Protein AF-A0A2N5Z9L0-F1 (afdb_monomer)

Organism: Muiribacterium halophilum (NCBI:txid2053465)

Secondary structure (DSSP, 8-state):
--HHHHHHHHHHHTT---HHHHHHHHHHHHHHHHHTTTS--TTHHHHHHHHHTTTTTTT--HHHHHHHHHHTT----HHHHH-GGGTHHHHHHHHHHHTTS---HHHHHHHHHTTT-----HHHHHHHHHHHH-TT--SHHHHHHHHHHTT-HHHHHHHHHHHHHHHHHHHHTT--

Solvent-accessible surface area (backbone atoms only — not comparable to full-atom values): 9490 Å² total; per-residue (Å²): 134,55,74,66,56,55,52,50,50,54,59,55,60,72,32,55,69,45,71,70,52,53,52,49,23,52,34,13,24,52,44,45,63,55,45,56,76,76,44,92,58,88,61,49,72,49,48,41,39,33,38,36,42,34,59,59,32,61,60,47,51,71,69,55,51,53,50,49,31,63,74,63,66,49,81,74,52,76,67,35,68,72,38,69,86,51,42,21,22,46,46,11,27,47,49,34,45,77,69,65,61,37,81,56,66,63,44,38,47,17,23,38,32,46,82,78,59,85,58,89,46,73,54,25,40,54,44,33,43,20,70,59,27,16,81,87,43,83,51,72,66,17,54,52,37,44,62,36,40,74,78,36,56,67,62,21,36,54,52,51,50,52,52,55,50,52,54,50,51,43,55,76,66,66,76,114

Sequence (176 aa):
MLVSDLIILNDLEELCLTEKRMAHMSSAANLFDELSKIYDFKKEQEFRNAVLYHDIARDLSRDRLEKEILEGSVSITSEERKKTVLLHAPVGAWLVQKYGLVSDVNMIDAIRHHTLLKRDTEYVKILSICDFAEKKREFIEAEMIREIAKKDIDEAYRLMKKIREDWQGIKNAGRV

Mean predicted aligned error: 4.57 Å

pLDDT: mean 91.47, std 11.54, range [48.34, 98.62]

Nearest PDB structures (foldseek):
  2ogi-assembly1_A  TM=8.498E-01  e=6.493E-06  Streptococcus agalactiae serogroup V
  3ccg-assembly1_A-2  TM=8.247E-01  e=9.708E-06  Clostridium acetobutylicum ATCC 824
  2o08-assembly1_B  TM=8.190E-01  e=1.074E-05  Halalkalibacterium halodurans
  8jk9-assembly1_A  TM=8.162E-01  e=1.688E-05  Streptococcus pneumoniae TIGR4
  8wmy-assembly1_B-2  TM=8.128E-01  e=1.527E-05  Staphylococcus

Foldseek 3Di:
DDPLVVVLVVVLVVLVQDPVRQVLLVLLLVLLVVLCVQDPDDPSVLLSLLLSQLQSNQPPDLVVLVVLCVVQVFDDDPVCVVDVNLSSQSSSLSVCVVSVSHDDPVSSVLSNCLPVVPDDDPSVLSSVLSSQQGPPPPDPLSVVLSVVCSPDSVVSSVVSVVVVVVVVVCVVVVVD

Radius of gyration: 16.14 Å; Cα contacts (8 Å, |Δi|>4): 223; chains: 1; bounding box: 34×46×41 Å

Structure (mmCIF, N/CA/C/O backbone):
data_AF-A0A2N5Z9L0-F1
#
_entry.id   AF-A0A2N5Z9L0-F1
#
loop_
_atom_site.group_PDB
_atom_site.id
_atom_site.type_symbol
_atom_site.label_atom_id
_atom_site.label_alt_id
_atom_site.label_comp_id
_atom_site.label_asym_id
_atom_site.label_entity_id
_atom_site.label_seq_id
_atom_site.pdbx_PDB_ins_code
_atom_site.Cartn_x
_atom_site.Cartn_y
_atom_site.Cartn_z
_atom_site.occupancy
_atom_site.B_iso_or_equiv
_atom_site.auth_seq_id
_atom_site.auth_comp_id
_atom_site.auth_asym_id
_atom_site.auth_atom_id
_atom_site.pdbx_PDB_model_num
ATOM 1 N N . MET A 1 1 ? 3.994 19.762 20.784 1.00 49.44 1 MET A N 1
ATOM 2 C CA . MET A 1 1 ? 3.291 18.536 20.368 1.00 49.44 1 MET A CA 1
ATOM 3 C C . MET A 1 1 ? 1.836 18.726 20.754 1.00 49.44 1 MET A C 1
ATOM 5 O O . MET A 1 1 ? 1.585 18.991 21.927 1.00 49.44 1 MET A O 1
ATOM 9 N N . LEU A 1 2 ? 0.926 18.787 19.782 1.00 48.34 2 LEU A N 1
ATOM 10 C CA . LEU A 1 2 ? -0.498 19.026 20.036 1.00 48.34 2 LEU A CA 1
ATOM 11 C C . LEU A 1 2 ? -1.131 17.758 20.631 1.00 48.34 2 LEU A C 1
ATOM 13 O O . LEU A 1 2 ? -0.635 16.655 20.419 1.00 48.34 2 LEU A O 1
ATOM 17 N N . VAL A 1 3 ? -2.234 17.900 21.369 1.00 53.12 3 VAL A N 1
ATOM 18 C CA . VAL A 1 3 ? -2.969 16.753 21.944 1.00 53.12 3 VAL A CA 1
ATOM 19 C C . VAL A 1 3 ? -3.421 15.773 20.848 1.00 53.12 3 VAL A C 1
ATOM 21 O O . VAL A 1 3 ? -3.414 14.567 21.068 1.00 53.12 3 VAL A O 1
ATOM 24 N N . SER A 1 4 ? -3.729 16.278 19.648 1.00 51.81 4 SER A N 1
ATOM 25 C CA . SER A 1 4 ? -4.025 15.477 18.454 1.00 51.81 4 SER A CA 1
ATOM 26 C C . SER A 1 4 ? -2.861 14.582 18.028 1.00 51.81 4 SER A C 1
ATOM 28 O O . SER A 1 4 ? -3.079 13.424 17.693 1.00 51.81 4 SER A O 1
ATOM 30 N N . ASP A 1 5 ? -1.630 15.093 18.088 1.00 56.16 5 ASP A N 1
ATOM 31 C CA . ASP A 1 5 ? -0.437 14.353 17.667 1.00 56.16 5 ASP A CA 1
ATOM 32 C C . ASP A 1 5 ? -0.162 13.191 18.630 1.00 56.16 5 ASP A C 1
ATOM 34 O O . ASP A 1 5 ? 0.227 12.110 18.206 1.00 56.16 5 ASP A O 1
ATOM 38 N N . LEU A 1 6 ? -0.416 13.394 19.928 1.00 55.25 6 LEU A N 1
ATOM 39 C CA . LEU A 1 6 ? -0.249 12.359 20.950 1.00 55.25 6 LEU A CA 1
ATOM 40 C C . LEU A 1 6 ? -1.301 11.243 20.828 1.00 55.25 6 LEU A C 1
ATOM 42 O O . LEU A 1 6 ? -0.978 10.079 21.041 1.00 55.25 6 LEU A O 1
ATOM 46 N N . ILE A 1 7 ? -2.541 11.588 20.463 1.00 59.84 7 ILE A N 1
ATOM 47 C CA . ILE A 1 7 ? -3.611 10.607 20.216 1.00 59.84 7 ILE A CA 1
ATOM 48 C C . ILE A 1 7 ? -3.271 9.756 18.990 1.00 59.84 7 ILE A C 1
ATOM 50 O O . ILE A 1 7 ? -3.310 8.534 19.075 1.00 59.84 7 ILE A O 1
ATOM 54 N N . ILE A 1 8 ? -2.848 10.389 17.890 1.00 66.69 8 ILE A N 1
ATOM 55 C CA . ILE A 1 8 ? -2.433 9.674 16.676 1.00 66.69 8 ILE A CA 1
ATOM 56 C C . ILE A 1 8 ? -1.255 8.740 16.979 1.00 66.69 8 ILE A C 1
ATOM 58 O O . ILE A 1 8 ? -1.260 7.600 16.534 1.00 66.69 8 ILE A O 1
ATOM 62 N N . LEU A 1 9 ? -0.258 9.182 17.751 1.00 63.66 9 LEU A N 1
ATOM 63 C CA . LEU A 1 9 ? 0.898 8.345 18.089 1.00 63.66 9 LEU A CA 1
ATOM 64 C C . LEU A 1 9 ? 0.515 7.114 18.921 1.00 63.66 9 LEU A C 1
ATOM 66 O O . LEU A 1 9 ? 0.945 6.015 18.581 1.00 63.66 9 LEU A O 1
ATOM 70 N N . ASN A 1 10 ? -0.330 7.272 19.943 1.00 66.38 10 ASN A N 1
ATOM 71 C CA . ASN A 1 10 ? -0.817 6.138 20.735 1.00 66.38 10 ASN A CA 1
ATOM 72 C C . ASN A 1 10 ? -1.633 5.157 19.877 1.00 66.38 10 ASN A C 1
ATOM 74 O O . ASN A 1 10 ? -1.441 3.945 19.961 1.00 66.38 10 ASN A O 1
ATOM 78 N N . ASP A 1 11 ? -2.500 5.675 19.006 1.00 72.00 11 ASP A N 1
ATOM 79 C CA . ASP A 1 11 ? -3.314 4.854 18.109 1.00 72.00 11 ASP A CA 1
ATOM 80 C C . ASP A 1 11 ? -2.461 4.120 17.056 1.00 72.00 11 ASP A C 1
ATOM 82 O O . ASP A 1 11 ? -2.792 3.003 16.657 1.00 72.00 11 ASP A O 1
ATOM 86 N N . LEU A 1 12 ? -1.346 4.718 16.616 1.00 72.62 12 LEU A N 1
ATOM 87 C CA . LEU A 1 12 ? -0.380 4.084 15.714 1.00 72.62 12 LEU A CA 1
ATOM 88 C C . LEU A 1 12 ? 0.458 3.007 16.419 1.00 72.62 12 LEU A C 1
ATOM 90 O O . LEU A 1 12 ? 0.760 1.984 15.801 1.00 72.62 12 LEU A O 1
ATOM 94 N N . GLU A 1 13 ? 0.809 3.190 17.695 1.00 75.12 13 GLU A N 1
ATOM 95 C CA . GLU A 1 13 ? 1.477 2.156 18.501 1.00 75.12 13 GLU A CA 1
ATOM 96 C C . GLU A 1 13 ? 0.594 0.907 18.663 1.00 75.12 13 GLU A C 1
ATOM 98 O O . GLU A 1 13 ? 1.082 -0.226 18.578 1.00 75.12 13 GLU A O 1
ATOM 103 N N . GLU A 1 14 ? -0.725 1.086 18.788 1.00 79.94 14 GLU A N 1
ATOM 104 C CA . GLU A 1 14 ? -1.689 -0.019 18.845 1.00 79.94 14 GLU A CA 1
ATOM 105 C C . GLU A 1 14 ? -1.784 -0.852 17.557 1.00 79.94 14 GLU A C 1
ATOM 107 O O . GLU A 1 14 ? -2.363 -1.944 17.572 1.00 79.94 14 GLU A O 1
ATOM 112 N N . LEU A 1 15 ? -1.224 -0.381 16.440 1.00 81.62 15 LEU A N 1
ATOM 113 C CA . LEU A 1 15 ? -1.249 -1.119 15.175 1.00 81.62 15 LEU A CA 1
ATOM 114 C C . LEU A 1 15 ? -0.267 -2.293 15.135 1.00 81.62 15 LEU A C 1
ATOM 116 O O . LEU A 1 15 ? -0.319 -3.094 14.200 1.00 81.62 15 LEU A O 1
ATOM 120 N N . CYS A 1 16 ? 0.611 -2.410 16.138 1.00 81.81 16 CYS A N 1
ATOM 121 C CA . CYS A 1 16 ? 1.547 -3.526 16.299 1.00 81.81 16 CYS A CA 1
ATOM 122 C C . CYS A 1 16 ? 2.406 -3.803 15.045 1.00 81.81 16 CYS A C 1
ATOM 124 O O . CYS A 1 16 ? 2.717 -4.958 14.745 1.00 81.81 16 CYS A O 1
ATOM 126 N N . LEU A 1 17 ? 2.790 -2.755 14.304 1.00 87.50 17 LEU A N 1
ATOM 127 C CA . LEU A 1 17 ? 3.628 -2.890 1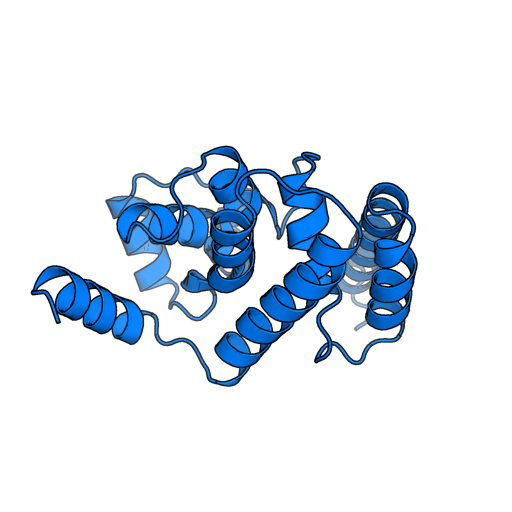3.111 1.00 87.50 17 LEU A CA 1
ATOM 128 C C . LEU A 1 17 ? 4.991 -3.479 13.482 1.00 87.50 17 LEU A C 1
ATOM 130 O O . LEU A 1 17 ? 5.750 -2.911 14.266 1.00 87.50 17 LEU A O 1
ATOM 134 N N . THR A 1 18 ? 5.327 -4.615 12.878 1.00 91.88 18 THR A N 1
ATOM 135 C CA . THR A 1 18 ? 6.640 -5.234 13.070 1.00 91.88 18 THR A CA 1
ATOM 136 C C . THR A 1 18 ? 7.745 -4.381 12.444 1.00 91.88 18 THR A C 1
ATOM 138 O O . THR A 1 18 ? 7.529 -3.682 11.452 1.00 91.88 18 THR A O 1
ATOM 141 N N . GLU A 1 19 ? 8.979 -4.499 12.942 1.00 92.12 19 GLU A N 1
ATOM 142 C CA . GLU A 1 19 ? 10.143 -3.834 12.329 1.00 92.12 19 GLU A CA 1
ATOM 143 C C . GLU A 1 19 ? 10.284 -4.174 10.840 1.00 92.12 19 GLU A C 1
ATOM 145 O O . GLU A 1 19 ? 10.559 -3.307 10.009 1.00 92.12 19 GLU A O 1
ATOM 150 N N . LYS A 1 20 ? 10.020 -5.437 10.482 1.00 93.06 20 LYS A N 1
ATOM 151 C CA . LYS A 1 20 ? 10.008 -5.897 9.090 1.00 93.06 20 LYS A CA 1
ATOM 152 C C . LYS A 1 20 ? 8.974 -5.137 8.257 1.00 93.06 20 LYS A C 1
ATOM 154 O O . LYS A 1 20 ? 9.268 -4.766 7.121 1.00 93.06 20 LYS A O 1
ATOM 159 N N . ARG A 1 21 ? 7.776 -4.911 8.800 1.00 94.44 21 ARG A N 1
ATOM 160 C CA . ARG A 1 21 ? 6.697 -4.197 8.115 1.00 94.44 21 ARG A CA 1
ATOM 161 C C . ARG A 1 21 ? 7.017 -2.718 7.947 1.00 94.44 21 ARG A C 1
ATOM 163 O O . ARG A 1 21 ? 6.923 -2.217 6.830 1.00 94.44 21 ARG A O 1
ATOM 170 N N . MET A 1 22 ? 7.492 -2.060 9.002 1.00 94.56 22 MET A N 1
ATOM 171 C CA . MET A 1 22 ? 7.936 -0.662 8.941 1.00 94.56 22 MET A CA 1
ATOM 172 C C . MET A 1 22 ? 9.072 -0.464 7.934 1.00 94.56 22 MET A C 1
ATOM 174 O O . MET A 1 22 ? 9.091 0.515 7.184 1.00 94.56 22 MET A O 1
ATOM 178 N N . ALA A 1 23 ? 10.001 -1.420 7.871 1.00 95.00 23 ALA A N 1
ATOM 179 C CA . ALA A 1 23 ? 11.093 -1.408 6.912 1.00 95.00 23 ALA A CA 1
ATOM 180 C C . ALA A 1 23 ? 10.611 -1.579 5.461 1.00 95.00 23 ALA A C 1
ATOM 182 O O . ALA A 1 23 ? 11.130 -0.897 4.579 1.00 95.00 23 ALA A O 1
ATOM 183 N N . H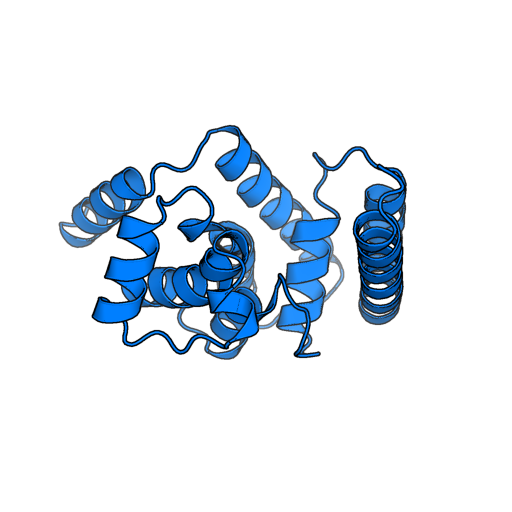IS A 1 24 ? 9.632 -2.458 5.215 1.00 96.94 24 HIS A N 1
ATOM 184 C CA . HIS A 1 24 ? 8.975 -2.628 3.908 1.00 96.94 24 HIS A CA 1
ATOM 185 C C . HIS A 1 24 ? 8.268 -1.340 3.472 1.00 96.94 24 HIS A C 1
ATOM 187 O O . HIS A 1 24 ? 8.547 -0.808 2.404 1.00 96.94 24 HIS A O 1
ATOM 193 N N . MET A 1 25 ? 7.427 -0.786 4.345 1.00 97.19 25 MET A N 1
ATOM 194 C CA . MET A 1 25 ? 6.681 0.458 4.126 1.00 97.19 25 MET A CA 1
ATOM 195 C C . MET A 1 25 ? 7.599 1.644 3.802 1.00 97.19 25 MET A C 1
ATOM 197 O O . MET A 1 25 ? 7.398 2.343 2.810 1.00 97.19 25 MET A O 1
ATOM 201 N N . SER A 1 26 ? 8.655 1.831 4.598 1.00 97.81 26 SER A N 1
ATOM 202 C CA . SER A 1 26 ? 9.657 2.877 4.358 1.00 97.81 26 SER A CA 1
ATOM 203 C C . SER A 1 26 ? 10.405 2.671 3.038 1.00 97.81 26 SER A C 1
ATOM 205 O O . SER A 1 26 ? 10.657 3.625 2.309 1.00 97.81 26 SER A O 1
ATOM 207 N N . SER A 1 27 ? 10.760 1.427 2.711 1.00 98.31 27 SER A N 1
ATOM 208 C CA . SER A 1 27 ? 11.477 1.100 1.475 1.00 98.31 27 SER A CA 1
ATOM 209 C C . SER A 1 27 ? 10.607 1.318 0.230 1.00 98.31 27 SER A C 1
ATOM 211 O O . SER A 1 27 ? 11.095 1.840 -0.773 1.00 98.31 27 SER A O 1
ATOM 213 N N . ALA A 1 28 ? 9.309 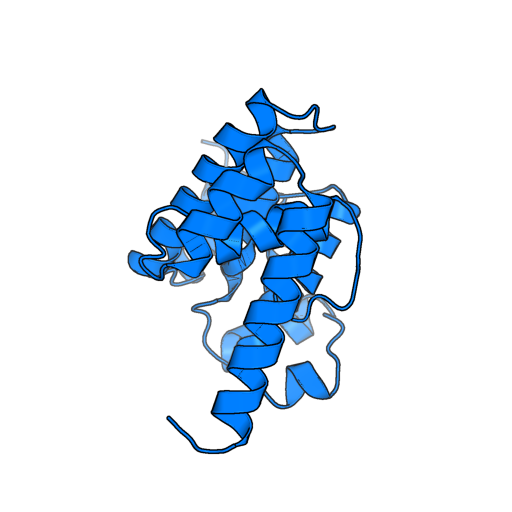1.008 0.309 1.00 98.62 28 ALA A N 1
ATOM 214 C CA . ALA A 1 28 ? 8.336 1.315 -0.737 1.00 98.62 28 ALA A CA 1
ATOM 215 C C . ALA A 1 28 ? 8.192 2.830 -0.949 1.00 98.62 28 ALA A C 1
ATOM 217 O O . ALA A 1 28 ? 8.224 3.290 -2.089 1.00 98.62 28 ALA A O 1
ATOM 218 N N . ALA A 1 29 ? 8.119 3.616 0.131 1.00 98.44 2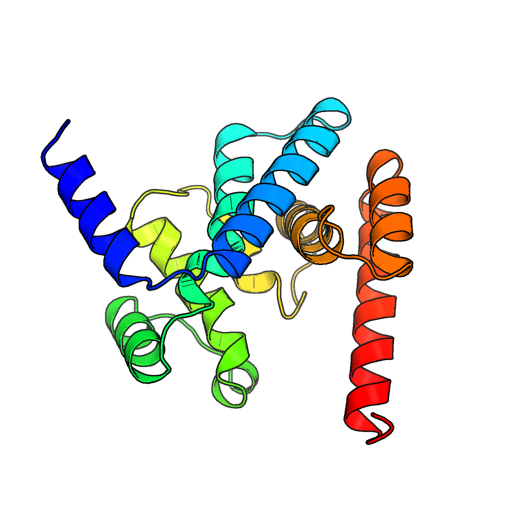9 ALA A N 1
ATOM 219 C CA . ALA A 1 29 ? 8.093 5.077 0.037 1.00 98.44 29 ALA A CA 1
ATOM 220 C C . ALA A 1 29 ? 9.380 5.648 -0.588 1.00 98.44 29 ALA A C 1
ATOM 222 O O . ALA A 1 29 ? 9.309 6.556 -1.407 1.00 98.44 29 ALA A O 1
ATOM 223 N N . ASN A 1 30 ? 10.549 5.074 -0.283 1.00 98.56 30 ASN A N 1
ATOM 224 C CA . ASN A 1 30 ? 11.805 5.483 -0.920 1.00 98.56 30 ASN A CA 1
ATOM 225 C C . ASN A 1 30 ? 11.829 5.173 -2.425 1.00 98.56 30 ASN A C 1
ATOM 227 O O . ASN A 1 30 ? 12.396 5.942 -3.195 1.00 98.56 30 ASN A O 1
ATOM 231 N N . LEU A 1 31 ? 11.232 4.057 -2.860 1.00 98.56 31 LEU A N 1
ATOM 232 C CA . LEU A 1 31 ? 11.087 3.768 -4.288 1.00 98.56 31 LEU A CA 1
ATOM 233 C C . LEU A 1 31 ? 10.131 4.764 -4.959 1.00 98.56 31 LEU A C 1
ATOM 235 O O . LEU A 1 31 ? 10.414 5.222 -6.063 1.00 98.56 31 LEU A O 1
ATOM 239 N N . PHE A 1 32 ? 9.051 5.164 -4.285 1.00 98.62 32 PHE A N 1
ATOM 240 C CA . PHE A 1 32 ? 8.196 6.246 -4.774 1.00 98.62 32 PHE A CA 1
ATOM 241 C C . PHE A 1 32 ? 8.978 7.561 -4.938 1.00 98.62 32 PHE A C 1
ATOM 243 O O . PHE A 1 32 ? 8.895 8.169 -6.000 1.00 98.62 32 PHE A O 1
ATOM 250 N N . ASP A 1 33 ? 9.811 7.934 -3.959 1.00 98.44 33 ASP A N 1
ATOM 251 C CA . ASP A 1 33 ? 10.685 9.122 -4.024 1.00 98.44 33 ASP A CA 1
ATOM 252 C C . ASP A 1 33 ? 11.711 9.059 -5.178 1.00 98.44 33 ASP A C 1
ATOM 254 O O . ASP A 1 33 ? 12.257 10.077 -5.608 1.00 98.44 33 ASP A O 1
ATOM 258 N N . GLU A 1 34 ? 12.054 7.862 -5.665 1.00 98.06 34 GLU A N 1
ATOM 259 C CA . GLU A 1 34 ? 12.878 7.698 -6.868 1.00 98.06 34 GLU A CA 1
ATOM 260 C C . GLU A 1 34 ? 12.062 7.924 -8.141 1.00 98.06 34 GLU A C 1
ATOM 262 O O . GLU A 1 34 ? 12.536 8.598 -9.055 1.00 98.06 34 GLU A O 1
ATOM 267 N N . LEU A 1 35 ? 10.839 7.391 -8.198 1.00 98.12 35 LEU A N 1
ATOM 268 C CA . LEU A 1 35 ? 9.949 7.546 -9.347 1.00 98.12 35 LEU A CA 1
ATOM 269 C C . LEU A 1 35 ? 9.426 8.984 -9.481 1.00 98.12 35 LEU A C 1
ATOM 271 O O . LEU A 1 35 ? 9.307 9.467 -10.605 1.00 98.12 35 LEU A O 1
ATOM 275 N N . SER A 1 36 ? 9.184 9.699 -8.378 1.00 97.12 36 SER A N 1
ATOM 276 C CA . SER A 1 36 ? 8.700 11.093 -8.397 1.00 97.12 36 SER A CA 1
ATOM 277 C C . SER A 1 36 ? 9.716 12.097 -8.939 1.00 97.12 36 SER A C 1
ATOM 279 O O . SER A 1 36 ? 9.365 13.193 -9.359 1.00 97.12 36 SER A O 1
ATOM 281 N N . LYS A 1 37 ? 10.992 11.710 -9.010 1.00 96.94 37 LYS A N 1
ATOM 282 C CA . LYS A 1 37 ? 12.035 12.500 -9.683 1.00 96.94 37 LYS A CA 1
ATOM 283 C C . LYS A 1 37 ? 12.002 12.356 -11.204 1.00 96.94 37 LYS A C 1
ATOM 285 O O . LYS A 1 37 ? 12.644 13.141 -11.897 1.00 96.94 37 LYS A O 1
ATOM 290 N N . ILE A 1 38 ? 11.328 11.325 -11.711 1.00 97.25 38 ILE A N 1
ATOM 291 C CA . ILE A 1 38 ? 11.254 10.979 -13.136 1.00 97.25 38 ILE A CA 1
ATOM 292 C C . ILE A 1 38 ? 9.902 11.407 -13.710 1.00 97.25 38 ILE A C 1
ATOM 294 O O . ILE A 1 38 ? 9.839 11.922 -14.826 1.00 97.25 38 ILE A O 1
ATOM 298 N N . TYR A 1 39 ? 8.834 11.207 -12.941 1.00 95.94 39 TYR A N 1
ATOM 299 C CA . TYR A 1 39 ? 7.457 11.489 -13.326 1.00 95.94 39 TYR A CA 1
ATOM 300 C C . TYR A 1 39 ? 6.863 12.570 -12.427 1.00 95.94 39 TYR A C 1
ATOM 302 O O . TYR A 1 39 ? 7.112 12.587 -11.226 1.00 95.94 39 TYR A O 1
ATOM 310 N N . ASP A 1 40 ? 6.048 13.450 -13.006 1.00 93.00 40 ASP A N 1
ATOM 311 C CA . ASP A 1 40 ? 5.350 14.490 -12.252 1.00 93.00 40 ASP A CA 1
ATOM 312 C C . ASP A 1 40 ? 4.079 13.926 -11.606 1.00 93.00 40 ASP A C 1
ATOM 314 O O . ASP A 1 40 ? 3.200 13.402 -12.297 1.00 93.00 40 ASP A O 1
ATOM 318 N N . PHE A 1 41 ? 3.965 14.050 -10.282 1.00 91.75 41 PHE A N 1
ATOM 319 C CA . PHE A 1 41 ? 2.817 13.559 -9.525 1.00 91.75 41 PHE A CA 1
ATOM 320 C C . PHE A 1 41 ? 2.107 14.692 -8.794 1.00 91.75 41 PHE A C 1
ATOM 322 O O . PHE A 1 41 ? 2.656 15.378 -7.930 1.00 91.75 41 PHE A O 1
ATOM 329 N N . LYS A 1 42 ? 0.804 14.828 -9.051 1.00 91.44 42 LYS A N 1
ATOM 330 C CA . LYS A 1 42 ? -0.040 15.734 -8.266 1.00 91.44 42 LYS A CA 1
ATOM 331 C C . LYS A 1 42 ? -0.102 15.264 -6.816 1.00 91.44 42 LYS A C 1
ATOM 333 O O . LYS A 1 42 ? -0.405 14.101 -6.557 1.00 91.44 42 LYS A O 1
ATOM 338 N N . LYS A 1 43 ? 0.095 16.206 -5.887 1.00 92.81 43 LYS A N 1
ATOM 339 C CA . LYS A 1 43 ? 0.088 15.963 -4.434 1.00 92.81 43 LYS A CA 1
ATOM 340 C C . LYS A 1 43 ? 1.113 14.897 -4.013 1.00 92.81 43 LYS A C 1
ATOM 342 O O . LYS A 1 43 ? 0.812 14.033 -3.195 1.00 92.81 43 LYS A O 1
ATOM 347 N N . GLU A 1 44 ? 2.325 14.976 -4.562 1.00 95.69 44 GLU A N 1
ATOM 348 C CA . GLU A 1 44 ? 3.421 14.022 -4.336 1.00 95.69 44 GLU A CA 1
ATOM 349 C C . GLU A 1 44 ? 3.595 13.615 -2.863 1.00 95.69 44 GLU A C 1
ATOM 351 O O . GLU A 1 44 ? 3.617 12.427 -2.558 1.00 95.69 44 GLU A O 1
ATOM 356 N N . GLN A 1 45 ? 3.630 14.577 -1.934 1.00 96.25 45 GLN A N 1
ATOM 357 C CA . GLN A 1 45 ? 3.799 14.292 -0.503 1.00 96.25 45 GLN A CA 1
ATOM 358 C C . GLN A 1 45 ? 2.659 13.443 0.084 1.00 96.25 45 GLN A C 1
ATOM 360 O O . GLN A 1 45 ? 2.892 12.576 0.927 1.00 96.25 45 GLN A O 1
ATOM 365 N N . GLU A 1 46 ? 1.424 13.686 -0.348 1.00 97.25 46 GLU A N 1
ATOM 366 C CA . GLU A 1 46 ? 0.267 12.910 0.093 1.00 97.25 46 GLU A CA 1
ATOM 367 C C . GLU A 1 46 ? 0.281 11.509 -0.535 1.00 97.25 46 GLU A C 1
ATOM 369 O O . GLU A 1 46 ? -0.017 10.522 0.139 1.00 97.25 46 GLU A O 1
ATOM 374 N N . PHE A 1 47 ? 0.727 11.390 -1.791 1.00 98.12 47 PHE A N 1
ATOM 375 C CA . PHE A 1 47 ? 0.868 10.088 -2.438 1.00 98.12 47 PHE A CA 1
ATOM 376 C C . PHE A 1 47 ? 1.975 9.255 -1.786 1.00 98.12 47 PHE A C 1
ATOM 378 O O . PHE A 1 47 ? 1.788 8.073 -1.495 1.00 98.12 47 PHE A O 1
ATOM 385 N N . ARG A 1 48 ? 3.093 9.893 -1.441 1.00 98.12 48 ARG A N 1
ATOM 386 C CA . ARG A 1 48 ? 4.158 9.283 -0.650 1.00 98.12 48 ARG A CA 1
ATOM 387 C C . ARG A 1 48 ? 3.626 8.733 0.672 1.00 98.12 48 ARG A C 1
ATOM 389 O O . ARG A 1 48 ? 3.985 7.618 1.042 1.00 98.12 48 ARG A O 1
ATOM 396 N N . ASN A 1 49 ? 2.747 9.465 1.363 1.00 97.69 49 ASN A N 1
ATOM 397 C CA . ASN A 1 49 ? 2.094 8.965 2.577 1.00 97.69 49 ASN A CA 1
ATOM 398 C C . ASN A 1 49 ? 1.216 7.745 2.282 1.00 97.69 49 ASN A C 1
ATOM 400 O O . ASN A 1 49 ? 1.256 6.776 3.034 1.00 97.69 49 ASN A O 1
ATOM 404 N N . ALA A 1 50 ? 0.465 7.742 1.180 1.00 98.19 50 ALA A N 1
ATOM 405 C CA . ALA A 1 50 ? -0.341 6.583 0.812 1.00 98.19 50 ALA A CA 1
ATOM 406 C C . ALA A 1 50 ? 0.510 5.336 0.519 1.00 98.19 50 ALA A C 1
ATOM 408 O O . ALA A 1 50 ? 0.154 4.239 0.948 1.00 98.19 50 ALA A O 1
ATOM 409 N N . VAL A 1 51 ? 1.662 5.495 -0.141 1.00 98.38 51 VAL A N 1
ATOM 410 C CA . VAL A 1 51 ? 2.631 4.404 -0.340 1.00 98.38 51 VAL A CA 1
ATOM 411 C C . VAL A 1 51 ? 3.241 3.969 0.991 1.00 98.38 51 VAL A C 1
ATOM 413 O O . VAL A 1 51 ? 3.318 2.773 1.265 1.00 98.38 51 VAL A O 1
ATOM 416 N N . LEU A 1 52 ? 3.631 4.911 1.850 1.00 98.19 52 LEU A N 1
ATOM 417 C CA . LEU A 1 52 ? 4.188 4.613 3.169 1.00 98.19 52 LEU A CA 1
ATOM 418 C C . LEU A 1 52 ? 3.198 3.807 4.018 1.00 98.19 52 LEU A C 1
ATOM 420 O O . LEU A 1 52 ? 3.584 2.814 4.620 1.00 98.19 52 LEU A O 1
ATOM 424 N N . TYR A 1 53 ? 1.921 4.183 4.026 1.00 97.69 53 TYR A N 1
ATOM 425 C CA . TYR A 1 53 ? 0.899 3.576 4.878 1.00 97.69 53 TYR A CA 1
ATOM 426 C C . TYR A 1 53 ? 0.062 2.482 4.197 1.00 97.69 53 TYR A C 1
ATOM 428 O O . TYR A 1 53 ? -0.918 2.026 4.785 1.00 97.69 53 TYR A O 1
ATOM 436 N N . HIS A 1 54 ? 0.435 2.004 3.002 1.00 97.88 54 HIS A N 1
ATOM 437 C CA . HIS A 1 54 ? -0.369 1.019 2.255 1.00 97.88 54 HIS A CA 1
ATOM 438 C C . HIS A 1 54 ? -0.679 -0.263 3.046 1.00 97.88 54 HIS A C 1
ATOM 440 O O . HIS A 1 54 ? -1.724 -0.886 2.867 1.00 97.88 54 HIS A O 1
ATOM 446 N N . ASP A 1 55 ? 0.234 -0.628 3.942 1.00 97.75 55 ASP A N 1
ATOM 447 C CA . ASP A 1 55 ? 0.241 -1.870 4.705 1.00 97.75 55 ASP A CA 1
ATOM 448 C C . ASP A 1 55 ? 0.022 -1.614 6.216 1.00 97.75 55 ASP A C 1
ATOM 450 O O . ASP A 1 55 ? 0.327 -2.462 7.053 1.00 97.75 55 ASP A O 1
ATOM 454 N N . ILE A 1 56 ? -0.529 -0.445 6.581 1.00 96.50 56 ILE A N 1
ATOM 455 C CA . ILE A 1 56 ? -0.742 0.007 7.973 1.00 96.50 56 ILE A CA 1
ATOM 456 C C . ILE A 1 56 ? -1.572 -0.972 8.825 1.00 96.50 56 ILE A C 1
ATOM 458 O O . ILE A 1 56 ? -1.413 -1.036 10.037 1.00 96.50 56 ILE A O 1
ATOM 462 N N . ALA A 1 57 ? -2.435 -1.769 8.192 1.00 96.56 57 ALA A N 1
ATOM 463 C CA . ALA A 1 57 ? -3.281 -2.762 8.854 1.00 96.56 57 ALA A CA 1
ATOM 464 C C . ALA A 1 57 ? -2.733 -4.199 8.754 1.00 96.56 57 ALA A C 1
ATOM 466 O O . ALA A 1 57 ? -3.431 -5.153 9.099 1.00 96.56 57 ALA A O 1
ATOM 467 N N . ARG A 1 58 ? -1.529 -4.394 8.201 1.00 95.94 58 ARG A N 1
ATOM 468 C CA . ARG A 1 58 ? -1.065 -5.716 7.759 1.00 95.94 58 ARG A CA 1
ATOM 469 C C . ARG A 1 58 ? -0.763 -6.689 8.890 1.00 95.94 58 ARG A C 1
ATOM 471 O O . ARG A 1 58 ? -0.943 -7.892 8.702 1.00 95.94 58 ARG A O 1
ATOM 478 N N . ASP A 1 59 ? -0.331 -6.162 10.026 1.00 94.50 59 ASP A N 1
ATOM 479 C CA . ASP A 1 59 ? 0.076 -6.948 11.190 1.00 94.50 59 ASP A CA 1
ATOM 480 C C . ASP A 1 59 ? -1.027 -6.988 12.275 1.00 94.50 59 ASP A C 1
ATOM 482 O O . ASP A 1 59 ? -0.847 -7.604 13.325 1.00 94.50 59 ASP A O 1
ATOM 486 N N . LEU A 1 60 ? -2.202 -6.396 12.008 1.00 94.38 60 LEU A N 1
ATOM 487 C CA . LEU A 1 60 ? -3.354 -6.468 12.907 1.00 94.38 60 LEU A CA 1
ATOM 488 C C . LEU A 1 60 ? -3.871 -7.905 13.047 1.00 94.38 60 LEU A C 1
ATOM 490 O O . LEU A 1 60 ? -3.959 -8.669 12.080 1.00 94.38 60 LEU A O 1
ATOM 494 N N . SER A 1 61 ? -4.296 -8.253 14.263 1.00 93.50 61 SER A N 1
ATOM 495 C CA . SER A 1 61 ? -4.996 -9.513 14.506 1.00 93.50 61 SER A CA 1
ATOM 496 C C . SER A 1 61 ? -6.334 -9.550 13.761 1.00 93.50 61 SER A C 1
ATOM 498 O O . SER A 1 61 ? -6.922 -8.514 13.442 1.00 93.50 61 SER A O 1
ATOM 500 N N . ARG A 1 62 ? -6.857 -10.759 13.517 1.00 93.56 62 ARG A N 1
ATOM 501 C CA . ARG A 1 62 ? -8.186 -10.936 12.913 1.00 93.56 62 ARG A CA 1
ATOM 502 C C . ARG A 1 62 ? -9.259 -10.153 13.674 1.00 93.56 62 ARG A C 1
ATOM 504 O O . ARG A 1 62 ? -10.027 -9.440 13.043 1.00 93.56 62 ARG A O 1
ATOM 511 N N . ASP A 1 63 ? -9.273 -10.253 14.998 1.00 94.56 63 ASP A N 1
ATOM 512 C CA . ASP A 1 63 ? -10.289 -9.604 15.830 1.00 94.56 63 ASP A CA 1
ATOM 513 C C . ASP A 1 63 ? -10.204 -8.074 15.729 1.00 94.56 63 ASP A C 1
ATOM 515 O O . ASP A 1 63 ? -11.228 -7.395 15.655 1.00 94.56 63 ASP A O 1
ATOM 519 N N . ARG A 1 64 ? -8.984 -7.515 15.650 1.00 94.56 64 ARG A N 1
ATOM 520 C CA . ARG A 1 64 ? -8.790 -6.076 15.409 1.00 94.56 64 ARG A CA 1
ATOM 521 C C . ARG A 1 64 ? -9.252 -5.676 14.009 1.00 94.56 64 ARG A C 1
ATOM 523 O O . ARG A 1 64 ? -9.952 -4.679 13.888 1.00 94.56 64 ARG A O 1
ATOM 530 N N . LEU A 1 65 ? -8.928 -6.456 12.974 1.00 95.88 65 LEU A N 1
ATOM 531 C CA . LEU A 1 65 ? -9.422 -6.211 11.613 1.00 95.88 65 LEU A CA 1
ATOM 532 C C . LEU A 1 65 ? -10.957 -6.215 11.569 1.00 95.88 65 LEU A C 1
ATOM 534 O O . LEU A 1 65 ? -11.549 -5.321 10.975 1.00 95.88 65 LEU A O 1
ATOM 538 N N . GLU A 1 66 ? -11.610 -7.183 12.216 1.00 95.56 66 GLU A N 1
ATOM 539 C CA . GLU A 1 66 ? -13.074 -7.261 12.285 1.00 95.56 66 GLU A CA 1
ATOM 540 C C . GLU A 1 66 ? -13.682 -6.071 13.038 1.00 95.56 66 GLU A C 1
ATOM 542 O O . GLU A 1 66 ? -14.676 -5.507 12.575 1.00 95.56 66 GLU A O 1
ATOM 547 N N . LYS A 1 67 ? -13.058 -5.630 14.137 1.00 95.69 67 LYS A N 1
ATOM 548 C CA . LYS A 1 67 ? -13.470 -4.419 14.859 1.00 95.69 67 LYS A CA 1
ATOM 549 C C . LYS A 1 67 ? -13.408 -3.179 13.965 1.00 95.69 67 LYS A C 1
ATOM 551 O O . LYS A 1 67 ? -14.401 -2.464 13.877 1.00 95.69 67 LYS A O 1
ATOM 556 N N . GLU A 1 68 ? -12.292 -2.949 13.274 1.00 96.56 68 GLU A N 1
ATOM 557 C CA . GLU A 1 68 ? -12.147 -1.788 12.382 1.00 96.56 68 GLU A CA 1
ATOM 558 C C . GLU A 1 68 ? -13.111 -1.855 11.190 1.00 96.56 68 GLU A C 1
ATOM 560 O O . GLU A 1 68 ? -13.622 -0.827 10.751 1.00 96.56 68 GLU A O 1
ATOM 565 N N . ILE A 1 69 ? -13.418 -3.058 10.686 1.00 97.50 69 ILE A N 1
ATOM 566 C CA . ILE A 1 69 ? -14.431 -3.241 9.637 1.00 97.50 69 ILE A CA 1
ATOM 567 C C . ILE A 1 69 ? -15.804 -2.770 10.118 1.00 97.50 69 ILE A C 1
ATOM 569 O O . ILE A 1 69 ? -16.504 -2.082 9.373 1.00 97.50 69 ILE A O 1
ATOM 573 N N . LEU A 1 70 ? -16.194 -3.140 11.340 1.00 97.25 70 LEU A N 1
ATOM 574 C CA . LEU A 1 70 ? -17.472 -2.735 11.926 1.00 97.25 70 LEU A CA 1
ATOM 575 C C . LEU A 1 70 ? -17.502 -1.233 12.224 1.00 97.25 70 LEU A C 1
ATOM 577 O O . LEU A 1 70 ? -18.468 -0.563 11.869 1.00 97.25 70 LEU A O 1
ATOM 581 N N . GLU A 1 71 ? -16.442 -0.705 12.833 1.00 95.94 71 GLU A N 1
ATOM 582 C CA . GLU A 1 71 ? -16.331 0.705 13.217 1.00 95.94 71 GLU A CA 1
ATOM 583 C C . GLU A 1 71 ? -16.344 1.635 11.998 1.00 95.94 71 GLU A C 1
ATOM 585 O O . GLU A 1 71 ? -17.110 2.595 11.954 1.00 95.94 71 GLU A O 1
ATOM 590 N N . GLY A 1 72 ? -15.546 1.317 10.976 1.00 95.25 72 GLY A N 1
ATOM 591 C CA . GLY A 1 72 ? -15.443 2.104 9.748 1.00 95.25 72 GLY A CA 1
ATOM 592 C C . GLY A 1 72 ? -16.521 1.815 8.709 1.00 95.25 72 GLY A C 1
ATOM 593 O O . GLY A 1 72 ? -16.479 2.387 7.621 1.00 95.25 72 GLY A O 1
ATOM 594 N N . SER A 1 73 ? -17.459 0.898 8.987 1.00 96.94 73 SER A N 1
ATOM 595 C CA . SER A 1 73 ? -18.410 0.382 7.988 1.00 96.94 73 SER A CA 1
ATOM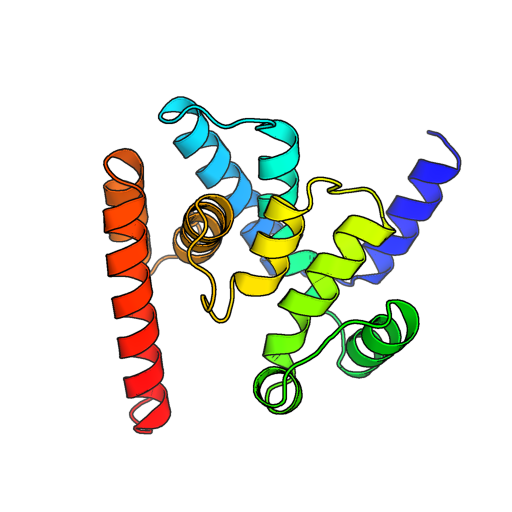 596 C C . SER A 1 73 ? -17.713 -0.044 6.683 1.00 96.94 73 SER A C 1
ATOM 598 O O . SER A 1 73 ? -18.184 0.221 5.573 1.00 96.94 73 SER A O 1
ATOM 600 N N . VAL A 1 74 ? -16.549 -0.689 6.814 1.00 97.00 74 VAL A N 1
ATOM 601 C CA . VAL A 1 74 ? -15.654 -0.991 5.694 1.00 97.00 74 VAL A CA 1
ATOM 602 C C . VAL A 1 74 ? -16.292 -2.037 4.787 1.00 97.00 74 VAL A C 1
ATOM 604 O O . VAL A 1 74 ? -16.572 -3.169 5.187 1.00 97.00 74 VAL A O 1
ATOM 607 N N . SER A 1 75 ? -16.489 -1.677 3.519 1.00 95.38 75 SER A N 1
ATOM 608 C CA . SER A 1 75 ? -16.999 -2.610 2.518 1.00 95.38 75 SER A CA 1
ATOM 609 C C . SER A 1 75 ? -15.973 -3.710 2.241 1.00 95.38 75 SER A C 1
ATOM 611 O O . SER A 1 75 ? -14.846 -3.430 1.832 1.00 95.38 75 SER A O 1
ATOM 613 N N . ILE A 1 76 ? -16.371 -4.971 2.410 1.00 95.75 76 ILE A N 1
ATOM 614 C CA . ILE A 1 76 ? -15.533 -6.136 2.112 1.00 95.75 76 ILE A CA 1
ATOM 615 C C . ILE A 1 76 ? -16.249 -7.108 1.177 1.00 95.75 76 ILE A C 1
ATOM 617 O O . ILE A 1 76 ? -17.428 -7.427 1.332 1.00 95.75 76 ILE A O 1
ATOM 621 N N . THR A 1 77 ? -15.515 -7.594 0.188 1.00 94.25 77 THR A N 1
ATOM 622 C CA . THR A 1 77 ? -15.959 -8.585 -0.788 1.00 94.25 77 THR A CA 1
ATOM 623 C C . THR A 1 77 ? -15.955 -9.991 -0.189 1.00 94.25 77 THR A C 1
ATOM 625 O O . THR A 1 77 ? -15.317 -10.275 0.829 1.00 94.25 77 THR A O 1
ATOM 628 N N . SER A 1 78 ? -16.646 -10.922 -0.850 1.00 92.62 78 SER A N 1
ATOM 629 C CA . SER A 1 78 ? -16.646 -12.334 -0.452 1.00 92.62 78 SER A CA 1
ATOM 630 C C . SER A 1 78 ? -15.255 -12.974 -0.532 1.00 92.62 78 SER A C 1
ATOM 632 O O . SER A 1 78 ? -14.943 -13.856 0.263 1.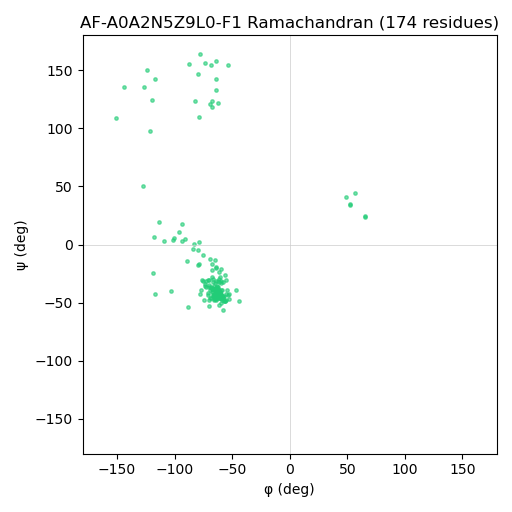00 92.62 78 SER A O 1
ATOM 634 N N . GLU A 1 79 ? -14.407 -12.528 -1.462 1.00 92.38 79 GLU A N 1
ATOM 635 C CA . GLU A 1 79 ? -13.023 -12.987 -1.590 1.00 92.38 79 GLU A CA 1
ATOM 636 C C . GLU A 1 79 ? -12.149 -12.499 -0.429 1.00 92.38 79 GLU A C 1
ATOM 638 O O . GLU A 1 79 ? -11.456 -13.307 0.192 1.00 92.38 79 GLU A O 1
ATOM 643 N N . GLU A 1 80 ? -12.232 -11.209 -0.089 1.00 94.50 80 GLU A N 1
ATOM 644 C CA . GLU A 1 80 ? -11.506 -10.621 1.045 1.00 94.50 80 GLU A CA 1
ATOM 645 C C . GLU A 1 80 ? -11.918 -11.287 2.365 1.00 94.50 80 GLU A C 1
ATOM 647 O O . GLU A 1 80 ? -11.068 -11.645 3.176 1.00 94.50 80 GLU A O 1
ATOM 652 N N . ARG A 1 81 ? -13.216 -11.569 2.547 1.00 92.50 81 ARG A N 1
ATOM 653 C CA . ARG A 1 81 ? -13.725 -12.275 3.733 1.00 92.50 81 ARG A CA 1
ATOM 654 C C . ARG A 1 81 ? -13.181 -13.701 3.864 1.00 92.50 81 ARG A C 1
ATOM 656 O O . ARG A 1 81 ? -12.958 -14.172 4.976 1.00 92.50 81 ARG A O 1
ATOM 663 N N . LYS A 1 82 ? -12.977 -14.406 2.746 1.00 91.62 82 LYS A N 1
ATOM 664 C CA . LYS A 1 82 ? -12.473 -15.792 2.747 1.00 91.62 82 LYS A CA 1
ATOM 665 C C . LYS A 1 82 ? -11.003 -15.886 3.152 1.00 91.62 82 LYS A C 1
ATOM 667 O O . LYS A 1 82 ? -10.601 -16.899 3.719 1.00 91.62 82 LYS A O 1
ATOM 672 N N . LYS A 1 83 ? -10.197 -14.866 2.856 1.00 91.69 83 LYS A N 1
ATOM 673 C CA . LYS A 1 83 ? -8.758 -14.844 3.144 1.00 91.69 83 LYS A CA 1
ATOM 674 C C . LYS A 1 83 ? -8.450 -13.656 4.049 1.00 91.69 83 LYS A C 1
ATOM 676 O O . LYS A 1 83 ? -8.231 -12.565 3.544 1.00 91.69 83 LYS A O 1
ATOM 681 N N . THR A 1 84 ? -8.352 -13.882 5.364 1.00 91.25 84 THR A N 1
ATOM 682 C CA . THR A 1 84 ? -8.102 -12.827 6.375 1.00 91.25 84 THR A CA 1
ATOM 683 C C . THR A 1 84 ? -6.962 -11.888 5.982 1.00 91.25 84 THR A C 1
ATOM 685 O O . THR A 1 84 ? -7.071 -10.680 6.149 1.00 91.25 84 THR A O 1
ATOM 688 N N . VAL A 1 85 ? -5.888 -12.433 5.397 1.00 93.38 85 VAL A N 1
ATOM 689 C CA . VAL A 1 85 ? -4.732 -11.645 4.956 1.00 93.38 85 VAL A CA 1
ATOM 690 C C . VAL A 1 85 ? -5.085 -10.588 3.914 1.00 93.38 85 VAL A C 1
ATOM 692 O O . VAL A 1 85 ? -4.321 -9.659 3.770 1.00 93.38 85 VAL A O 1
ATOM 695 N N . LEU A 1 86 ? -6.197 -10.680 3.183 1.00 95.88 86 LEU A N 1
ATOM 696 C CA . LEU A 1 86 ? -6.622 -9.651 2.229 1.00 95.88 86 LEU A CA 1
ATOM 697 C C . LEU A 1 86 ? -7.313 -8.461 2.904 1.00 95.88 86 LEU A C 1
ATOM 699 O O . LEU A 1 86 ? -7.397 -7.404 2.291 1.00 95.88 86 LEU A O 1
ATOM 703 N N . LEU A 1 87 ? -7.779 -8.608 4.149 1.00 97.44 87 LEU A N 1
ATOM 704 C CA . LEU A 1 87 ? -8.547 -7.575 4.850 1.00 97.44 87 LEU A CA 1
ATOM 705 C C . LEU A 1 87 ? -7.718 -6.329 5.190 1.00 97.44 87 LEU A C 1
ATOM 707 O O . LEU A 1 87 ? -8.296 -5.255 5.336 1.00 97.44 87 LEU A O 1
ATOM 711 N N . HIS A 1 88 ? -6.386 -6.435 5.257 1.00 97.44 88 HIS A N 1
ATOM 712 C CA . HIS A 1 88 ? -5.529 -5.279 5.545 1.00 97.44 88 HIS A CA 1
ATOM 713 C C . HIS A 1 88 ? -5.642 -4.170 4.494 1.00 97.44 88 HIS A C 1
ATOM 715 O O . HIS A 1 88 ? -5.464 -3.014 4.840 1.00 97.44 88 HIS A O 1
ATOM 721 N N . ALA A 1 89 ? -5.942 -4.480 3.231 1.00 97.75 89 ALA A N 1
ATOM 722 C CA . ALA A 1 89 ? -6.072 -3.447 2.207 1.00 97.75 89 ALA A CA 1
ATOM 723 C C . ALA A 1 89 ? -7.341 -2.584 2.411 1.00 97.75 89 ALA A C 1
ATOM 725 O O . ALA A 1 89 ? -7.207 -1.366 2.537 1.00 97.75 89 ALA A O 1
ATOM 726 N N . PRO A 1 90 ? -8.562 -3.159 2.533 1.00 97.94 90 PRO A N 1
ATOM 727 C CA . PRO A 1 90 ? -9.749 -2.400 2.931 1.00 97.94 90 PRO A CA 1
ATOM 728 C C . PRO A 1 90 ? -9.585 -1.658 4.258 1.00 97.94 90 PRO A C 1
ATOM 730 O O . PRO A 1 90 ? -9.938 -0.486 4.349 1.00 97.94 90 PRO A O 1
ATOM 733 N N . VAL A 1 91 ? -9.073 -2.342 5.287 1.00 97.94 91 VAL A N 1
ATOM 734 C CA . VAL A 1 91 ? -8.942 -1.756 6.627 1.00 97.94 91 VAL A CA 1
ATOM 735 C C . VAL A 1 91 ? -7.873 -0.670 6.636 1.00 97.94 91 VAL A C 1
ATOM 737 O O . VAL A 1 91 ? -8.085 0.381 7.221 1.00 97.94 91 VAL A O 1
ATOM 740 N N . GLY A 1 92 ? -6.760 -0.868 5.933 1.00 97.62 92 GLY A N 1
ATOM 741 C CA . GLY A 1 92 ? -5.701 0.126 5.805 1.00 97.62 92 GLY A CA 1
ATOM 742 C C . GLY A 1 92 ? -6.196 1.412 5.151 1.00 97.62 92 GLY A C 1
ATOM 743 O O . GLY A 1 92 ? -5.917 2.492 5.662 1.00 97.62 92 GLY A O 1
ATOM 744 N N . ALA A 1 93 ? -7.009 1.304 4.095 1.00 97.81 93 ALA A N 1
ATOM 745 C CA . ALA A 1 93 ? -7.640 2.458 3.454 1.00 97.81 93 ALA A CA 1
ATOM 746 C C . ALA A 1 93 ? -8.548 3.244 4.420 1.00 97.81 93 ALA A C 1
ATOM 748 O O . ALA A 1 93 ? -8.548 4.473 4.410 1.00 97.81 93 ALA A O 1
ATOM 749 N N . TRP A 1 94 ? -9.283 2.541 5.285 1.00 97.62 94 TRP A N 1
ATOM 750 C CA . TRP A 1 94 ? -10.061 3.167 6.355 1.00 97.62 94 TRP A CA 1
ATOM 751 C C . TRP A 1 94 ? -9.167 3.846 7.401 1.00 97.62 94 TRP A C 1
ATOM 753 O O . TRP A 1 94 ? -9.390 5.007 7.731 1.00 97.62 94 TRP A O 1
ATOM 763 N N . LEU A 1 95 ? -8.128 3.168 7.892 1.00 96.31 95 LEU A N 1
ATOM 764 C CA . LEU A 1 95 ? -7.268 3.692 8.957 1.00 96.31 95 LEU A CA 1
ATOM 765 C C . LEU A 1 95 ? -6.501 4.948 8.541 1.00 96.31 95 LEU A C 1
ATOM 767 O O . LEU A 1 95 ? -6.419 5.894 9.323 1.00 96.31 95 LEU A O 1
ATOM 771 N N . VAL A 1 96 ? -5.977 5.005 7.311 1.00 95.94 96 VAL A N 1
ATOM 772 C CA . VAL A 1 96 ? -5.286 6.221 6.846 1.00 95.94 96 VAL A CA 1
ATOM 773 C C . VAL A 1 96 ? -6.220 7.424 6.770 1.00 95.94 96 VAL A C 1
ATOM 775 O O . VAL A 1 96 ? -5.780 8.544 7.017 1.00 95.94 96 VAL A O 1
ATOM 778 N N . GLN A 1 97 ? -7.502 7.197 6.473 1.00 95.69 97 GLN A N 1
ATOM 779 C CA . GLN A 1 97 ? -8.519 8.241 6.478 1.00 95.69 97 GLN A CA 1
ATOM 780 C C . GLN A 1 97 ? -8.889 8.632 7.913 1.00 95.69 97 GLN A C 1
ATOM 782 O O . GLN A 1 97 ? -8.894 9.818 8.235 1.00 95.69 97 GLN A O 1
ATOM 787 N N . LYS A 1 98 ? -9.148 7.643 8.780 1.00 93.94 98 LYS A N 1
ATOM 788 C CA . LYS A 1 98 ? -9.486 7.820 10.202 1.00 93.94 98 LYS A CA 1
ATOM 789 C C . LYS A 1 98 ? -8.448 8.674 10.930 1.00 93.94 98 LYS A C 1
ATOM 791 O O . LYS A 1 98 ? -8.817 9.578 11.672 1.00 93.94 98 LYS A O 1
ATOM 796 N N . TYR A 1 99 ? -7.165 8.421 10.678 1.00 92.56 99 TYR A N 1
ATOM 797 C CA . TYR A 1 99 ? -6.052 9.138 11.307 1.00 92.56 99 TYR A CA 1
ATOM 798 C C . TYR A 1 99 ? -5.577 10.374 10.528 1.00 92.56 99 TYR A C 1
ATOM 800 O O . TYR A 1 99 ? -4.590 10.993 10.914 1.00 92.56 99 TYR A O 1
ATOM 808 N N . GLY A 1 100 ? -6.250 10.749 9.433 1.00 91.88 100 GLY A N 1
ATOM 809 C CA . GLY A 1 100 ? -5.900 11.938 8.646 1.00 91.88 100 GLY A CA 1
ATOM 810 C C . GLY A 1 100 ? -4.530 11.868 7.958 1.00 91.88 100 GLY A C 1
ATOM 811 O O . GLY A 1 100 ? -3.945 12.903 7.651 1.00 91.88 100 GLY A O 1
ATOM 812 N N . LEU A 1 101 ? -4.008 10.662 7.715 1.00 93.88 101 LEU A N 1
ATOM 813 C CA . LEU A 1 101 ? -2.709 10.436 7.069 1.00 93.88 101 LEU A CA 1
ATOM 814 C C . LEU A 1 101 ? -2.773 10.661 5.552 1.00 93.88 101 LEU A C 1
ATOM 816 O O . LEU A 1 101 ? -1.777 11.054 4.938 1.00 93.88 101 LEU A O 1
ATOM 820 N N . VAL A 1 102 ? -3.941 10.387 4.961 1.00 96.19 102 VAL A N 1
ATOM 821 C CA . VAL A 1 102 ? -4.260 10.566 3.539 1.00 96.19 102 VAL A CA 1
ATOM 822 C C . VAL A 1 102 ? -5.717 11.015 3.420 1.00 96.19 102 VAL A C 1
ATOM 824 O O . VAL A 1 102 ? -6.600 10.451 4.064 1.00 96.19 102 VAL A O 1
ATOM 827 N N . SER A 1 103 ? -5.975 12.014 2.581 1.00 96.12 103 SER A N 1
ATOM 828 C CA . SER A 1 103 ? -7.299 12.595 2.331 1.00 96.12 103 SER A CA 1
ATOM 829 C C . SER A 1 103 ? -7.761 12.454 0.876 1.00 96.12 103 SER A C 1
ATOM 831 O O . SER A 1 103 ? -8.966 12.430 0.615 1.00 96.12 103 SER A O 1
ATOM 833 N N . ASP A 1 104 ? -6.835 12.327 -0.083 1.00 97.12 104 ASP A N 1
ATOM 834 C CA . ASP A 1 104 ? -7.175 12.130 -1.492 1.00 97.12 104 ASP A CA 1
ATOM 835 C C . ASP A 1 104 ? -7.836 10.767 -1.727 1.00 97.12 104 ASP A C 1
ATOM 837 O O . ASP A 1 104 ? -7.242 9.704 -1.529 1.00 97.12 104 ASP A O 1
ATOM 841 N N . VAL A 1 105 ? -9.080 10.804 -2.205 1.00 96.25 105 VAL A N 1
ATOM 842 C CA . VAL A 1 105 ? -9.903 9.611 -2.425 1.00 96.25 105 VAL A CA 1
ATOM 843 C C . VAL A 1 105 ? -9.277 8.622 -3.406 1.00 96.25 105 VAL A C 1
ATOM 845 O O . VAL A 1 105 ? -9.470 7.422 -3.238 1.00 96.25 105 VAL A O 1
ATOM 848 N N . ASN A 1 106 ? -8.500 9.078 -4.394 1.00 96.38 106 ASN A N 1
ATOM 849 C CA . ASN A 1 106 ? -7.864 8.181 -5.360 1.00 96.38 106 ASN A CA 1
ATOM 850 C C . ASN A 1 106 ? -6.665 7.449 -4.746 1.00 96.38 106 ASN A C 1
ATOM 852 O O . ASN A 1 106 ? -6.390 6.304 -5.101 1.00 96.38 106 ASN A O 1
ATOM 856 N N . MET A 1 107 ? -5.969 8.086 -3.804 1.00 97.69 107 MET A N 1
ATOM 857 C CA . MET A 1 107 ? -4.846 7.485 -3.080 1.00 97.69 107 MET A CA 1
ATOM 858 C C . MET A 1 107 ? -5.335 6.512 -2.002 1.00 97.69 107 MET A C 1
ATOM 860 O O . MET A 1 107 ? -4.778 5.425 -1.852 1.00 97.69 107 MET A O 1
ATOM 864 N N . ILE A 1 108 ? -6.427 6.851 -1.309 1.00 97.75 108 ILE A N 1
ATOM 865 C CA . ILE A 1 108 ? -7.128 5.927 -0.403 1.00 97.75 108 ILE A CA 1
ATOM 866 C C . ILE A 1 108 ? -7.619 4.698 -1.184 1.00 97.75 108 ILE A C 1
ATOM 868 O O . ILE A 1 108 ? -7.451 3.559 -0.745 1.00 97.75 108 ILE A O 1
ATOM 872 N N . ASP A 1 109 ? -8.174 4.911 -2.378 1.00 96.00 109 ASP A N 1
ATOM 873 C CA . ASP A 1 109 ? -8.599 3.831 -3.267 1.00 96.00 109 ASP A CA 1
ATOM 874 C C . ASP A 1 109 ? -7.424 2.958 -3.738 1.00 96.00 109 ASP A C 1
ATOM 876 O O . ASP A 1 109 ? -7.545 1.731 -3.807 1.00 96.00 109 ASP A O 1
ATOM 880 N N . ALA A 1 110 ? -6.258 3.562 -3.984 1.00 97.25 110 ALA A N 1
ATOM 881 C CA . ALA A 1 110 ? -5.041 2.826 -4.307 1.00 97.25 110 ALA A CA 1
ATOM 882 C C . ALA A 1 110 ? -4.622 1.883 -3.173 1.00 97.25 110 ALA A C 1
ATOM 884 O O . ALA A 1 110 ? -4.359 0.705 -3.428 1.00 97.25 110 ALA A O 1
ATOM 885 N N . ILE A 1 111 ? -4.656 2.350 -1.921 1.00 98.12 111 ILE A N 1
ATOM 886 C CA . ILE A 1 111 ? -4.412 1.504 -0.742 1.00 98.12 111 ILE A CA 1
ATOM 887 C C . ILE A 1 111 ? -5.446 0.380 -0.674 1.00 98.12 111 ILE A C 1
ATOM 889 O O . ILE A 1 111 ? -5.086 -0.777 -0.468 1.00 98.12 111 ILE A O 1
ATOM 893 N N . ARG A 1 112 ? -6.727 0.664 -0.916 1.00 97.19 112 ARG A N 1
ATOM 894 C CA . ARG A 1 112 ? -7.774 -0.365 -0.883 1.00 97.19 112 ARG A CA 1
ATOM 895 C C . ARG A 1 112 ? -7.537 -1.495 -1.890 1.00 97.19 112 ARG A C 1
ATOM 897 O O . ARG A 1 112 ? -7.906 -2.640 -1.623 1.00 97.19 112 ARG A O 1
ATOM 904 N N . HIS A 1 113 ? -6.947 -1.185 -3.041 1.00 95.25 113 HIS A N 1
ATOM 905 C CA . HIS A 1 113 ? -6.862 -2.099 -4.180 1.00 95.25 113 HIS A CA 1
ATOM 906 C C . HIS A 1 113 ? -5.458 -2.651 -4.482 1.00 95.25 113 HIS A C 1
ATOM 908 O O . HIS A 1 113 ? -5.327 -3.449 -5.413 1.00 95.25 113 HIS A O 1
ATOM 914 N N . HIS A 1 114 ? -4.437 -2.329 -3.679 1.00 95.25 114 HIS A N 1
ATOM 915 C CA . HIS A 1 114 ? -3.036 -2.714 -3.929 1.00 95.25 114 HIS A CA 1
ATOM 916 C C . HIS A 1 114 ? -2.747 -4.229 -3.905 1.00 95.25 114 HIS A C 1
ATOM 918 O O . HIS A 1 114 ? -1.741 -4.703 -4.440 1.00 95.25 114 HIS A O 1
ATOM 924 N N . THR A 1 115 ? -3.630 -5.021 -3.292 1.00 91.19 115 THR A N 1
ATOM 925 C CA . THR A 1 115 ? -3.463 -6.478 -3.182 1.00 91.19 115 THR A CA 1
ATOM 926 C C . THR A 1 115 ? -4.050 -7.217 -4.377 1.00 91.19 115 THR A C 1
ATOM 928 O O . THR A 1 115 ? -3.365 -8.012 -5.017 1.00 91.19 115 THR A O 1
ATOM 931 N N . LEU A 1 116 ? -5.327 -6.957 -4.673 1.00 89.06 116 LEU A N 1
ATOM 932 C CA . LEU A 1 116 ? -6.101 -7.676 -5.685 1.00 89.06 116 LEU A CA 1
ATOM 933 C C . LEU A 1 116 ? -6.002 -7.060 -7.083 1.00 89.06 116 LEU A C 1
ATOM 935 O O . LEU A 1 116 ? -6.410 -7.709 -8.041 1.00 89.06 116 LEU A O 1
ATOM 939 N N . LEU A 1 117 ? -5.505 -5.824 -7.211 1.00 88.12 117 LEU A N 1
ATOM 940 C CA . LEU A 1 117 ? -5.262 -5.152 -8.497 1.00 88.12 117 LEU A CA 1
ATOM 941 C C . LEU A 1 117 ? -6.487 -5.149 -9.435 1.00 88.12 117 LEU A C 1
ATOM 943 O O . LEU A 1 117 ? -6.365 -5.233 -10.659 1.00 88.12 117 LEU A O 1
ATOM 947 N N . LYS A 1 118 ? -7.687 -5.062 -8.837 1.00 82.06 118 LYS A N 1
ATOM 948 C CA . LYS A 1 118 ? -8.991 -5.035 -9.531 1.00 82.06 118 LYS A CA 1
ATOM 949 C C . LYS A 1 118 ? -9.344 -3.664 -10.112 1.00 82.06 118 LYS A C 1
ATOM 951 O O . LYS A 1 118 ? -10.377 -3.529 -10.761 1.00 82.06 118 LYS A O 1
ATOM 956 N N . ARG A 1 119 ? -8.512 -2.657 -9.858 1.00 86.69 119 ARG A N 1
ATOM 957 C CA . ARG A 1 119 ? -8.595 -1.321 -10.446 1.00 86.69 119 ARG A CA 1
ATOM 958 C C . ARG A 1 119 ? -7.279 -0.994 -11.119 1.00 86.69 119 ARG A C 1
ATOM 960 O O . ARG A 1 119 ? -6.236 -1.469 -10.680 1.00 86.69 119 ARG A O 1
ATOM 967 N N . ASP A 1 120 ? -7.366 -0.183 -12.162 1.00 86.69 120 ASP A N 1
ATOM 968 C CA . ASP A 1 120 ? -6.234 0.155 -13.016 1.00 86.69 120 ASP A CA 1
ATOM 969 C C . ASP A 1 120 ? -6.082 1.677 -13.152 1.00 86.69 120 ASP A C 1
ATOM 971 O O . ASP A 1 120 ? -6.065 2.241 -14.244 1.00 86.69 120 ASP A O 1
ATOM 975 N N . THR A 1 121 ? -6.074 2.363 -12.007 1.00 92.75 121 THR A N 1
ATOM 976 C CA . THR A 1 121 ? -5.783 3.800 -11.934 1.00 92.75 121 THR A CA 1
ATOM 977 C C . THR A 1 121 ? -4.280 4.015 -11.807 1.00 92.75 121 THR A C 1
ATOM 979 O O . THR A 1 121 ? -3.570 3.159 -11.282 1.00 92.75 121 THR A O 1
ATOM 982 N N . GLU A 1 122 ? -3.790 5.180 -12.227 1.00 93.25 122 GLU A N 1
ATOM 983 C CA . GLU A 1 122 ? -2.372 5.547 -12.109 1.00 93.25 122 GLU A CA 1
ATOM 984 C C . GLU A 1 122 ? -1.841 5.377 -10.671 1.00 93.25 122 GLU A C 1
ATOM 986 O O . GLU A 1 122 ? -0.795 4.764 -10.456 1.00 93.25 122 GLU A O 1
ATOM 991 N N . TYR A 1 123 ? -2.628 5.792 -9.671 1.00 96.12 123 TYR A N 1
ATOM 992 C CA . TYR A 1 123 ? -2.278 5.633 -8.259 1.00 96.12 123 TYR A CA 1
ATOM 993 C C . TYR A 1 123 ? -2.147 4.163 -7.834 1.00 96.12 123 TYR A C 1
ATOM 995 O O . TYR A 1 123 ? -1.194 3.806 -7.139 1.00 96.12 123 TYR A O 1
ATOM 1003 N N . VAL A 1 124 ? -3.068 3.292 -8.270 1.00 96.06 124 VAL A N 1
ATOM 1004 C CA . VAL A 1 124 ? -2.978 1.847 -7.997 1.00 96.06 124 VAL A CA 1
ATOM 1005 C C . VAL A 1 124 ? -1.726 1.269 -8.647 1.00 96.06 124 VAL A C 1
ATOM 1007 O O . VAL A 1 124 ? -1.029 0.487 -8.001 1.00 96.06 124 VAL A O 1
ATOM 1010 N N . LYS A 1 125 ? -1.420 1.651 -9.894 1.00 96.31 125 LYS A N 1
ATOM 1011 C CA . LYS A 1 125 ? -0.254 1.138 -10.626 1.00 96.31 125 LYS A CA 1
ATOM 1012 C C . LYS A 1 125 ? 1.038 1.407 -9.875 1.00 96.31 125 LYS A C 1
ATOM 1014 O O . LYS A 1 125 ? 1.757 0.470 -9.527 1.00 96.31 125 LYS A O 1
ATOM 1019 N N . ILE A 1 126 ? 1.286 2.675 -9.570 1.00 97.38 126 ILE A N 1
ATOM 1020 C CA . ILE A 1 126 ? 2.525 3.129 -8.935 1.00 97.38 126 ILE A CA 1
ATOM 1021 C C . ILE A 1 126 ? 2.658 2.555 -7.527 1.00 97.38 126 ILE A C 1
ATOM 1023 O O . ILE A 1 126 ? 3.712 2.018 -7.191 1.00 97.38 126 ILE A O 1
ATOM 1027 N N . LEU A 1 127 ? 1.595 2.601 -6.717 1.00 98.31 127 LEU A N 1
ATOM 1028 C CA . LEU A 1 127 ? 1.636 2.056 -5.359 1.00 98.31 127 LEU A CA 1
ATOM 1029 C C . LEU A 1 127 ? 1.926 0.549 -5.384 1.00 98.31 127 LEU A C 1
ATOM 1031 O O . LEU A 1 127 ? 2.767 0.070 -4.626 1.00 98.31 127 LEU A O 1
ATOM 1035 N N . SER A 1 128 ? 1.302 -0.191 -6.302 1.00 97.75 128 SER A N 1
ATOM 1036 C CA . SER A 1 128 ? 1.524 -1.635 -6.436 1.00 97.75 128 SER A CA 1
ATOM 1037 C C . SER A 1 128 ? 2.939 -1.972 -6.905 1.00 97.75 128 SER A C 1
ATOM 1039 O O . SER A 1 128 ? 3.522 -2.936 -6.411 1.00 97.75 128 SER A O 1
ATOM 1041 N N . ILE A 1 129 ? 3.504 -1.172 -7.818 1.00 98.31 129 ILE A N 1
ATOM 1042 C CA . ILE A 1 129 ? 4.915 -1.271 -8.217 1.00 98.31 129 ILE A CA 1
ATOM 1043 C C . ILE A 1 129 ? 5.813 -1.029 -7.004 1.00 98.31 129 ILE A C 1
ATOM 1045 O O . ILE A 1 129 ? 6.727 -1.815 -6.769 1.00 98.31 129 ILE A O 1
ATOM 1049 N N . CYS A 1 130 ? 5.540 0.006 -6.207 1.00 98.50 130 CYS A N 1
ATOM 1050 C CA . CYS A 1 130 ? 6.336 0.318 -5.022 1.00 98.50 130 CYS A CA 1
ATOM 1051 C C . CYS A 1 130 ? 6.305 -0.825 -3.995 1.00 98.50 130 CYS A C 1
ATOM 1053 O O . CYS A 1 130 ? 7.359 -1.248 -3.529 1.00 98.50 130 CYS A O 1
ATOM 1055 N N . ASP A 1 131 ? 5.129 -1.385 -3.695 1.00 98.44 131 ASP A N 1
ATOM 1056 C CA . ASP A 1 131 ? 4.977 -2.555 -2.811 1.00 98.44 131 ASP A CA 1
ATOM 1057 C C . ASP A 1 131 ? 5.693 -3.805 -3.360 1.00 98.44 131 ASP A C 1
ATOM 1059 O O . ASP A 1 131 ? 6.364 -4.545 -2.633 1.00 98.44 131 ASP A O 1
ATOM 1063 N N . PHE A 1 132 ? 5.572 -4.059 -4.663 1.00 98.00 132 PHE A N 1
ATOM 1064 C CA . PHE A 1 132 ? 6.163 -5.242 -5.282 1.00 98.00 132 PHE A CA 1
ATOM 1065 C C . PHE A 1 132 ? 7.680 -5.154 -5.428 1.00 98.00 132 PHE A C 1
ATOM 1067 O O . PHE A 1 132 ? 8.354 -6.179 -5.369 1.00 98.00 132 PHE A O 1
ATOM 1074 N N . ALA A 1 133 ? 8.208 -3.961 -5.672 1.00 98.31 133 ALA A N 1
ATOM 1075 C CA . ALA A 1 133 ? 9.550 -3.783 -6.192 1.00 98.31 133 ALA A CA 1
ATOM 1076 C C . ALA A 1 133 ? 10.460 -3.007 -5.232 1.00 98.31 133 ALA A C 1
ATOM 1078 O O . ALA A 1 133 ? 11.586 -2.705 -5.597 1.00 98.31 133 ALA A O 1
ATOM 1079 N N . GLU A 1 134 ? 10.048 -2.684 -4.005 1.00 98.06 134 GLU A N 1
ATOM 1080 C CA . GLU A 1 134 ? 10.920 -2.018 -3.026 1.00 98.06 134 GLU A CA 1
ATOM 1081 C C . GLU A 1 134 ? 12.258 -2.758 -2.793 1.00 98.06 134 GLU A C 1
ATOM 1083 O O . GLU A 1 134 ? 12.375 -3.962 -3.027 1.00 98.06 134 GLU A O 1
ATOM 1088 N N . LYS A 1 135 ? 13.309 -2.039 -2.374 1.00 96.19 135 LYS A N 1
ATOM 1089 C CA . LYS A 1 135 ? 14.705 -2.530 -2.420 1.00 96.19 135 LYS A CA 1
ATOM 1090 C C . LYS A 1 135 ? 15.005 -3.747 -1.542 1.00 96.19 135 LYS A C 1
ATOM 1092 O O . LYS A 1 135 ? 15.994 -4.425 -1.796 1.00 96.19 135 LYS A O 1
ATOM 1097 N N . LYS A 1 136 ? 14.188 -4.031 -0.530 1.00 93.88 136 LYS A N 1
ATOM 1098 C CA . LYS A 1 136 ? 14.304 -5.216 0.330 1.00 93.88 136 LYS A CA 1
ATOM 1099 C C . LYS A 1 136 ? 13.634 -6.452 -0.279 1.00 93.88 136 LYS A C 1
ATOM 1101 O O . LYS A 1 136 ? 13.759 -7.538 0.285 1.00 93.88 136 LYS A O 1
ATOM 1106 N N . ARG A 1 137 ? 12.966 -6.340 -1.433 1.00 94.38 137 ARG A N 1
ATOM 1107 C CA . ARG A 1 137 ? 12.575 -7.492 -2.251 1.00 94.38 137 ARG A CA 1
ATOM 1108 C C . ARG A 1 137 ? 13.781 -7.988 -3.044 1.00 94.38 137 ARG A C 1
ATOM 1110 O O . ARG A 1 137 ? 14.228 -7.336 -3.987 1.00 94.38 137 ARG A O 1
ATOM 1117 N N . GLU A 1 138 ? 14.269 -9.160 -2.650 1.00 92.88 138 GLU A N 1
ATOM 1118 C CA . GLU A 1 138 ? 15.484 -9.792 -3.190 1.00 92.88 138 GLU A CA 1
ATOM 1119 C C . GLU A 1 138 ? 15.220 -10.782 -4.340 1.00 92.88 138 GLU A C 1
ATOM 1121 O O . GLU A 1 138 ? 16.145 -11.423 -4.831 1.00 92.88 138 GLU A O 1
ATOM 1126 N N . PHE A 1 139 ? 13.970 -10.940 -4.784 1.00 94.62 139 PHE A N 1
ATOM 1127 C CA . PHE A 1 139 ? 13.661 -11.779 -5.945 1.00 94.62 139 PHE A CA 1
ATOM 1128 C C . PHE A 1 139 ? 13.948 -11.032 -7.256 1.00 94.62 139 PHE A C 1
ATOM 1130 O O . PHE A 1 139 ? 13.779 -9.814 -7.339 1.00 94.62 139 PHE A O 1
ATOM 1137 N N . ILE A 1 140 ? 14.373 -11.767 -8.289 1.00 95.38 140 ILE A N 1
ATOM 1138 C CA . ILE A 1 140 ? 14.908 -11.191 -9.534 1.00 95.38 140 ILE A CA 1
ATOM 1139 C C . ILE A 1 140 ? 13.877 -10.315 -10.260 1.00 95.38 140 ILE A C 1
ATOM 1141 O O . ILE A 1 140 ? 14.208 -9.288 -10.853 1.00 95.38 140 ILE A O 1
ATOM 1145 N N . GLU A 1 141 ? 12.598 -10.673 -10.149 1.00 97.56 141 GLU A N 1
ATOM 1146 C CA . GLU A 1 141 ? 11.499 -9.927 -10.741 1.00 97.56 141 GLU A CA 1
ATOM 1147 C C . GLU A 1 141 ? 11.319 -8.548 -10.096 1.00 97.56 141 GLU A C 1
ATOM 1149 O O . GLU A 1 141 ? 10.917 -7.622 -10.793 1.00 97.56 141 GLU A O 1
ATOM 1154 N N . ALA A 1 142 ? 11.646 -8.357 -8.810 1.00 97.81 142 ALA A N 1
ATOM 1155 C CA . ALA A 1 142 ? 11.548 -7.041 -8.170 1.00 97.81 142 ALA A CA 1
ATOM 1156 C C . ALA A 1 142 ? 12.528 -6.058 -8.803 1.00 97.81 142 ALA A C 1
ATOM 1158 O O . ALA A 1 142 ? 12.153 -4.934 -9.126 1.00 97.81 142 ALA A O 1
ATOM 1159 N N . GLU A 1 143 ? 13.775 -6.481 -9.010 1.00 97.50 143 GLU A N 1
ATOM 1160 C CA . GLU A 1 143 ? 14.790 -5.644 -9.647 1.00 97.50 143 GLU A CA 1
ATOM 1161 C C . GLU A 1 143 ? 14.408 -5.297 -11.085 1.00 97.50 143 GLU A C 1
ATOM 1163 O O . GLU A 1 143 ? 14.434 -4.126 -11.461 1.00 97.50 143 GLU A O 1
ATOM 1168 N N . MET A 1 144 ? 13.956 -6.289 -11.856 1.00 98.12 144 MET A N 1
ATOM 1169 C CA . MET A 1 144 ? 13.460 -6.068 -13.213 1.00 98.12 144 MET A CA 1
ATOM 1170 C C . MET A 1 144 ? 12.318 -5.040 -13.238 1.00 98.12 144 MET A C 1
ATOM 1172 O O . MET A 1 144 ? 12.360 -4.098 -14.027 1.00 98.12 144 MET A O 1
ATOM 1176 N N . ILE A 1 145 ? 11.312 -5.187 -12.367 1.00 98.56 145 ILE A N 1
ATOM 1177 C CA . ILE A 1 145 ? 10.175 -4.259 -12.311 1.00 98.56 145 ILE A CA 1
ATOM 1178 C C . ILE A 1 145 ? 10.617 -2.852 -11.887 1.00 98.56 145 ILE A C 1
ATOM 1180 O O . ILE A 1 145 ? 10.150 -1.889 -12.496 1.00 98.56 145 ILE A O 1
ATOM 1184 N N . ARG A 1 146 ? 11.547 -2.702 -10.928 1.00 97.88 146 ARG A N 1
ATOM 1185 C CA . ARG A 1 146 ? 12.112 -1.385 -10.560 1.00 97.88 146 ARG A CA 1
ATOM 1186 C C . ARG A 1 146 ? 12.723 -0.669 -11.760 1.00 97.88 146 ARG A C 1
ATOM 1188 O O . ARG A 1 146 ? 12.456 0.511 -11.968 1.00 97.88 146 ARG A O 1
ATOM 1195 N N . GLU A 1 147 ? 13.552 -1.361 -12.536 1.00 98.06 147 GLU A N 1
ATOM 1196 C CA . GLU A 1 147 ? 14.280 -0.743 -13.650 1.00 98.06 147 GLU A CA 1
ATOM 1197 C C . GLU A 1 147 ? 13.376 -0.410 -14.841 1.00 98.06 147 GLU A C 1
ATOM 1199 O O . GLU A 1 147 ? 13.611 0.582 -15.536 1.00 98.06 147 GLU A O 1
ATOM 1204 N N . ILE A 1 148 ? 12.322 -1.198 -15.065 1.00 98.50 148 ILE A N 1
ATOM 1205 C CA . ILE A 1 148 ? 11.306 -0.886 -16.077 1.00 98.50 148 ILE A CA 1
ATOM 1206 C C . ILE A 1 148 ? 10.459 0.303 -15.620 1.00 98.50 148 ILE A C 1
ATOM 1208 O O . ILE A 1 148 ? 10.238 1.212 -16.414 1.00 98.50 148 ILE A O 1
ATOM 1212 N N . ALA A 1 149 ? 10.065 0.362 -14.343 1.00 98.38 149 ALA A N 1
ATOM 1213 C CA . ALA A 1 149 ? 9.224 1.435 -13.806 1.00 98.38 149 ALA A CA 1
ATOM 1214 C C . ALA A 1 149 ? 9.861 2.826 -13.925 1.00 98.38 149 ALA A C 1
ATOM 1216 O O . ALA A 1 149 ? 9.146 3.808 -14.059 1.00 98.38 149 ALA A O 1
ATOM 1217 N N . LYS A 1 150 ? 11.196 2.919 -13.931 1.00 98.12 150 LYS A N 1
ATOM 1218 C CA . LYS A 1 150 ? 11.934 4.173 -14.181 1.00 98.12 150 LYS A CA 1
ATOM 1219 C C . LYS A 1 150 ? 11.825 4.683 -15.626 1.00 98.12 150 LYS A C 1
ATOM 1221 O O . LYS A 1 150 ? 12.279 5.786 -15.911 1.00 98.12 150 LYS A O 1
ATOM 1226 N N . LYS A 1 151 ? 11.324 3.862 -16.550 1.00 98.00 151 LYS A N 1
ATOM 1227 C CA . LYS A 1 151 ? 11.212 4.166 -17.986 1.00 98.00 151 LYS A CA 1
ATOM 1228 C C . LYS A 1 151 ? 9.756 4.189 -18.433 1.00 98.00 151 LYS A C 1
ATOM 1230 O O . LYS A 1 151 ? 9.364 5.095 -19.163 1.00 98.00 151 LYS A O 1
ATOM 1235 N N . ASP A 1 152 ? 8.967 3.224 -17.969 1.00 98.00 152 ASP A N 1
ATOM 1236 C CA . ASP A 1 152 ? 7.561 3.054 -18.318 1.00 98.00 152 ASP A CA 1
ATOM 1237 C C . ASP A 1 152 ? 6.786 2.384 -17.165 1.00 98.00 152 ASP A C 1
ATOM 1239 O O . ASP A 1 152 ? 6.955 1.196 -16.870 1.00 98.00 152 ASP A O 1
ATOM 1243 N N . ILE A 1 153 ? 5.930 3.166 -16.500 1.00 97.44 153 ILE A N 1
ATOM 1244 C CA . ILE A 1 153 ? 5.078 2.714 -15.389 1.00 97.44 153 ILE A CA 1
ATOM 1245 C C . ILE A 1 153 ? 4.025 1.705 -15.858 1.00 97.44 153 ILE A C 1
ATOM 1247 O O . ILE A 1 153 ? 3.728 0.750 -15.135 1.00 97.44 153 ILE A O 1
ATOM 1251 N N . ASP A 1 154 ? 3.464 1.888 -17.053 1.00 96.94 154 ASP A N 1
ATOM 1252 C CA . ASP A 1 154 ? 2.39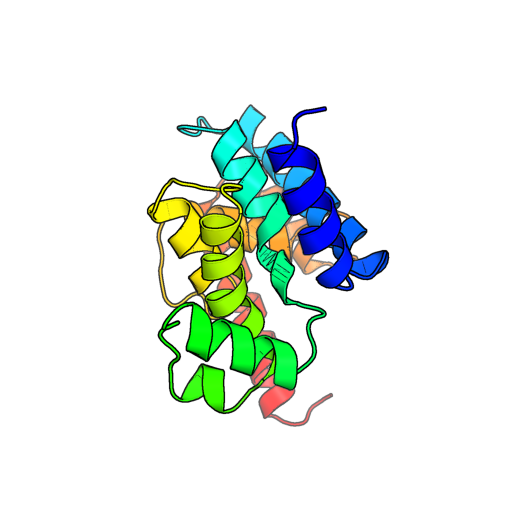8 1.030 -17.567 1.00 96.94 154 ASP A CA 1
ATOM 1253 C C . ASP A 1 154 ? 2.942 -0.354 -17.919 1.00 96.94 154 ASP A C 1
ATOM 1255 O O . ASP A 1 154 ? 2.353 -1.374 -17.541 1.00 96.94 154 ASP A O 1
ATOM 1259 N N . GLU A 1 155 ? 4.104 -0.404 -18.570 1.00 98.00 155 GLU A N 1
ATOM 1260 C CA . GLU A 1 155 ? 4.771 -1.666 -18.883 1.00 98.00 155 GLU A CA 1
ATOM 1261 C C . GLU A 1 155 ? 5.234 -2.392 -17.613 1.00 98.00 155 GLU A C 1
ATOM 1263 O O . GLU A 1 155 ? 5.000 -3.598 -17.469 1.00 98.00 155 GLU A O 1
ATOM 1268 N N . ALA A 1 156 ? 5.818 -1.668 -16.651 1.00 98.19 156 ALA A N 1
ATOM 1269 C CA . ALA A 1 156 ? 6.199 -2.239 -15.360 1.00 98.19 156 ALA A CA 1
ATOM 1270 C C . ALA A 1 156 ? 4.992 -2.846 -14.635 1.00 98.19 156 ALA A C 1
ATOM 1272 O O . ALA A 1 156 ? 5.047 -3.986 -14.168 1.00 98.19 156 ALA A O 1
ATOM 1273 N N . TYR A 1 157 ? 3.873 -2.123 -14.580 1.00 97.25 157 TYR A N 1
ATOM 1274 C CA . TYR A 1 157 ? 2.658 -2.606 -13.934 1.00 97.25 157 TYR A CA 1
ATOM 1275 C C . TYR A 1 157 ? 2.086 -3.849 -14.626 1.00 97.25 157 TYR A C 1
ATOM 1277 O O . TYR A 1 157 ? 1.737 -4.830 -13.960 1.00 97.25 157 TYR A O 1
ATOM 1285 N 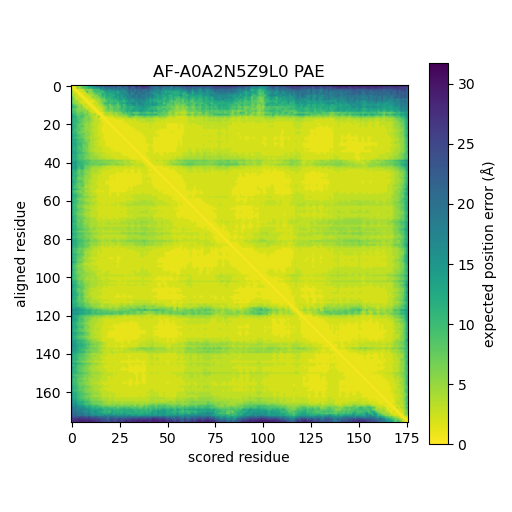N . ARG A 1 158 ? 2.023 -3.845 -15.962 1.00 96.81 158 ARG A N 1
ATOM 1286 C CA . ARG A 1 158 ? 1.521 -4.974 -16.758 1.00 96.81 158 ARG A CA 1
ATOM 1287 C C . ARG A 1 158 ? 2.351 -6.238 -16.529 1.00 96.81 158 ARG A C 1
ATOM 1289 O O . ARG A 1 158 ? 1.785 -7.312 -16.313 1.00 96.81 158 ARG A O 1
ATOM 1296 N N . LEU A 1 159 ? 3.680 -6.120 -16.546 1.00 97.75 159 LEU A N 1
ATOM 1297 C CA . LEU A 1 159 ? 4.589 -7.238 -16.279 1.00 97.75 159 LEU A CA 1
ATOM 1298 C C . LEU A 1 159 ? 4.476 -7.725 -14.832 1.00 97.75 159 LEU A C 1
ATOM 1300 O O . LEU A 1 159 ? 4.357 -8.927 -14.603 1.00 97.75 159 LEU A O 1
ATOM 1304 N N . MET A 1 160 ? 4.435 -6.807 -13.865 1.00 97.12 160 MET A N 1
ATOM 1305 C CA . MET A 1 160 ? 4.248 -7.132 -12.450 1.00 97.12 160 MET A CA 1
ATOM 1306 C C . MET A 1 160 ? 2.952 -7.926 -12.219 1.00 97.12 160 MET A C 1
ATOM 1308 O O . MET A 1 160 ? 2.967 -8.924 -11.495 1.00 97.12 160 MET A O 1
ATOM 1312 N N . LYS A 1 161 ? 1.833 -7.523 -12.838 1.00 95.31 161 LYS A N 1
ATOM 1313 C CA . LYS A 1 161 ? 0.561 -8.262 -12.750 1.00 95.31 161 LYS A CA 1
ATOM 1314 C C . LYS A 1 161 ? 0.692 -9.684 -13.268 1.00 95.31 161 LYS A C 1
ATOM 1316 O O . LYS A 1 161 ? 0.306 -10.611 -12.560 1.00 95.31 161 LYS A O 1
ATOM 1321 N N . LYS A 1 162 ? 1.298 -9.855 -14.445 1.00 95.50 162 LYS A N 1
ATOM 1322 C CA . LYS A 1 162 ? 1.532 -11.178 -15.031 1.00 95.50 162 LYS A CA 1
ATOM 1323 C C . LYS A 1 162 ? 2.364 -12.068 -14.100 1.00 95.50 162 LYS A C 1
ATOM 1325 O O . LYS A 1 162 ? 1.989 -13.205 -13.847 1.00 95.50 162 LYS A O 1
ATOM 1330 N N . ILE A 1 163 ? 3.437 -11.530 -13.515 1.00 95.44 163 ILE A N 1
ATOM 1331 C CA . ILE A 1 163 ? 4.284 -12.257 -12.555 1.00 95.44 163 ILE A CA 1
ATOM 1332 C C . ILE A 1 163 ? 3.477 -12.685 -11.320 1.00 95.44 163 ILE A C 1
ATOM 1334 O O . ILE A 1 163 ? 3.551 -13.839 -10.895 1.00 95.44 163 ILE A O 1
ATOM 1338 N N . ARG A 1 164 ? 2.660 -11.782 -10.754 1.00 92.00 164 ARG A N 1
ATOM 1339 C CA . ARG A 1 164 ? 1.783 -12.103 -9.612 1.00 92.00 164 ARG A CA 1
ATOM 1340 C C . ARG A 1 164 ? 0.765 -13.199 -9.960 1.00 92.00 164 ARG A C 1
ATOM 1342 O O . ARG A 1 164 ? 0.522 -14.077 -9.130 1.00 92.00 164 ARG A O 1
ATOM 1349 N N . GLU A 1 165 ? 0.181 -13.160 -11.156 1.00 91.12 165 GLU A N 1
ATOM 1350 C CA . GLU A 1 165 ? -0.757 -14.176 -11.655 1.00 91.12 165 GLU A CA 1
ATOM 1351 C C . GLU A 1 165 ? -0.080 -15.544 -11.814 1.00 91.12 165 GLU A C 1
ATOM 1353 O O . GLU A 1 165 ? -0.598 -16.541 -11.301 1.00 91.12 165 GLU A O 1
ATOM 1358 N N . ASP A 1 166 ? 1.109 -15.583 -12.421 1.00 91.62 166 ASP A N 1
ATOM 1359 C CA . ASP A 1 166 ? 1.904 -16.803 -12.597 1.00 91.62 166 ASP A CA 1
ATOM 1360 C C . ASP A 1 166 ? 2.247 -17.436 -11.235 1.00 91.62 166 ASP A C 1
ATOM 1362 O O . ASP A 1 166 ? 2.024 -18.631 -11.013 1.00 91.62 166 ASP A O 1
ATOM 1366 N N . TRP A 1 167 ? 2.693 -16.631 -10.263 1.00 89.94 167 TRP A N 1
ATOM 1367 C CA . TRP A 1 167 ? 2.963 -17.096 -8.897 1.00 89.94 167 TRP A CA 1
ATOM 1368 C C . TRP A 1 167 ? 1.718 -17.645 -8.198 1.00 89.94 167 TRP A C 1
ATOM 1370 O O . TRP A 1 167 ? 1.793 -18.648 -7.482 1.00 89.94 167 TRP A O 1
ATOM 1380 N N . GLN A 1 168 ? 0.564 -17.001 -8.379 1.00 82.94 168 GLN A N 1
ATOM 1381 C CA . GLN A 1 168 ? -0.689 -17.481 -7.801 1.00 82.94 168 GLN A CA 1
ATOM 1382 C C . GLN A 1 168 ? -1.130 -18.800 -8.447 1.00 82.94 168 GLN A C 1
ATOM 1384 O O . GLN A 1 168 ? -1.599 -19.693 -7.737 1.00 82.94 168 GLN A O 1
ATOM 1389 N N . GLY A 1 169 ? -0.941 -18.949 -9.760 1.00 79.62 169 GLY A N 1
ATOM 1390 C CA . GLY A 1 169 ? -1.181 -20.194 -10.488 1.00 79.62 169 GLY A CA 1
ATOM 1391 C C . GLY A 1 169 ? -0.331 -21.348 -9.956 1.00 79.62 169 GLY A C 1
ATOM 1392 O O . GLY A 1 169 ? -0.864 -22.419 -9.667 1.00 79.62 169 GLY A O 1
ATOM 1393 N N . ILE A 1 170 ? 0.964 -21.110 -9.728 1.00 77.44 170 ILE A N 1
ATOM 1394 C CA . ILE A 1 170 ? 1.893 -22.101 -9.159 1.00 77.44 170 ILE A CA 1
ATOM 1395 C C . ILE A 1 170 ? 1.459 -22.527 -7.747 1.00 77.44 170 ILE A C 1
ATOM 1397 O O . ILE A 1 170 ? 1.402 -23.725 -7.458 1.00 77.44 170 ILE A O 1
ATOM 1401 N N . LYS A 1 171 ? 1.092 -21.567 -6.884 1.00 75.38 171 LYS A N 1
ATOM 1402 C CA . LYS A 1 171 ? 0.591 -21.848 -5.524 1.00 75.38 171 LYS A CA 1
ATOM 1403 C C . LYS A 1 171 ? -0.700 -22.664 -5.543 1.00 75.38 171 LYS A C 1
ATOM 1405 O O . LYS A 1 171 ? -0.836 -23.618 -4.786 1.00 75.38 171 LYS A O 1
ATOM 1410 N N . ASN A 1 172 ? -1.640 -22.317 -6.422 1.00 73.75 172 ASN A N 1
ATOM 1411 C CA . ASN A 1 172 ? -2.907 -23.039 -6.555 1.00 73.75 172 ASN A CA 1
ATOM 1412 C C . ASN A 1 172 ? -2.715 -24.461 -7.111 1.00 73.75 172 ASN A C 1
ATOM 1414 O O . ASN A 1 172 ? -3.511 -25.343 -6.804 1.00 73.75 172 ASN A O 1
ATOM 1418 N N . ALA A 1 173 ? -1.664 -24.691 -7.901 1.00 70.94 173 ALA A N 1
ATOM 1419 C CA . ALA A 1 173 ? -1.310 -26.004 -8.437 1.00 70.94 173 ALA A CA 1
ATOM 1420 C C . ALA A 1 173 ? -0.586 -26.916 -7.424 1.00 70.94 173 ALA A C 1
ATOM 1422 O O . ALA A 1 173 ? -0.186 -28.020 -7.793 1.00 70.94 173 ALA A O 1
ATOM 1423 N N . GLY A 1 174 ? -0.389 -26.469 -6.174 1.00 55.16 174 GLY A N 1
ATOM 1424 C CA . GLY A 1 174 ? 0.256 -27.257 -5.117 1.00 55.16 174 GLY A CA 1
ATOM 1425 C C . GLY A 1 174 ? 1.729 -27.577 -5.388 1.0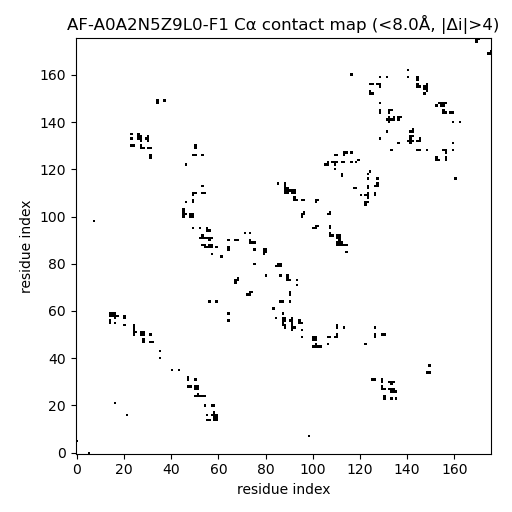0 55.16 174 GLY A C 1
ATOM 1426 O O . GLY A 1 174 ? 2.229 -28.589 -4.910 1.00 55.16 174 GLY A O 1
ATOM 1427 N N . ARG A 1 175 ? 2.416 -26.759 -6.199 1.00 52.62 175 ARG A N 1
ATOM 1428 C CA . ARG A 1 175 ? 3.819 -26.977 -6.597 1.00 52.62 175 ARG A CA 1
ATOM 1429 C C . ARG A 1 175 ? 4.847 -26.257 -5.712 1.00 52.62 175 ARG A C 1
ATOM 1431 O O . ARG A 1 175 ? 5.989 -26.104 -6.138 1.00 52.62 175 ARG A O 1
ATOM 1438 N N . VAL A 1 176 ? 4.461 -25.829 -4.509 1.00 49.78 176 VAL A N 1
ATOM 1439 C CA . VAL A 1 176 ? 5.351 -25.239 -3.489 1.00 49.78 176 VAL A CA 1
ATOM 1440 C C . VAL A 1 176 ? 4.891 -25.669 -2.109 1.00 49.78 176 VAL A C 1
ATOM 1442 O O . VAL A 1 176 ? 3.665 -25.570 -1.871 1.00 49.78 176 VAL A O 1
#

InterPro domains:
  IPR005249 Ap4A hydrolase [TIGR00488] (17-162)
  IPR006674 HD domain [PF01966] (23-131)
  IPR051094 Diverse Catalytic Activities Enzymes [PTHR35795] (17-159)